Protein AF-X6L8F8-F1 (afdb_monomer)

Mean predicted aligned error: 19.65 Å

Radius of gyration: 42.05 Å; Cα contacts (8 Å, |Δi|>4): 96; chains: 1; bounding box: 86×46×125 Å

InterPro domains:
  IPR001680 WD40 repeat [PF00400] (185-224)
  IPR001680 WD40 repeat [PS50082] (190-224)
  IPR001680 WD40 repeat [SM00320] (183-224)
  IPR015943 WD40/YVTN repeat-like-containing domain superfamily [G3DSA:2.130.10.10] (35-224)
  IPR036322 WD40-repeat-containing domain superfamily [SSF50978] (183-224)

Secondary structure (DSSP, 8-state):
-EEPTTGGGT---EE-GGGHHHHHHHTHHHHHHHHHHHHHHHHHHHHHHHHHHHHHHHHHHHHHHHHHHHHHHHHHHHHHHHHHHHHHHHHHHHHHHHHHHHHHHHHHHHH---TTHHHHHHHHHHHHHHHHHHHHHHHHHHHHHHHHHHHHHHHHHHHHHHHHHHHHHHHHHHHHHHHHHHH----------SS-EEEEEEEEETTEEEEEEEETTS-EEEE-

pLDDT: mean 84.53, std 13.26, range [50.34, 97.62]

Foldseek 3Di:
DDAAPLVVLPRRDDDDPVCNVVVCVVCVVVSVVSVVVVVVVVVVVVVVVVVVVVVVVVVVVVVVVVVVVVVVVVVVVVVVVVVVVVVVVVVVVVVVVVVVVVVVLVVVVVVDPPPPPSVVVVVVVVVVVVVVVVVVVVVVVVVVVVVVVVVVVVVVVVVVVVVVVVVVVVVVVVVVVVVVVVPDDPDDDDDDDPADWPDWDWDADPNDIWIWTDGPSRDIDIDD

Structure (mmCIF, N/CA/C/O backbone):
data_AF-X6L8F8-F1
#
_entry.id   AF-X6L8F8-F1
#
loop_
_atom_site.group_PDB
_atom_site.id
_atom_site.type_symbol
_atom_site.label_atom_id
_atom_site.label_alt_id
_atom_site.label_comp_id
_atom_site.label_asym_id
_atom_site.label_entity_id
_atom_site.label_seq_id
_atom_site.pdbx_PDB_ins_code
_atom_site.Cartn_x
_atom_site.Cartn_y
_atom_site.Cartn_z
_atom_site.occupancy
_atom_site.B_iso_or_equiv
_atom_site.auth_seq_id
_atom_site.auth_comp_id
_atom_site.auth_asym_id
_atom_site.auth_atom_id
_atom_site.pdbx_PDB_model_num
ATOM 1 N N . MET A 1 1 ? 12.739 15.850 -52.300 1.00 81.31 1 MET A N 1
ATOM 2 C CA . MET A 1 1 ? 13.505 14.750 -51.670 1.00 81.31 1 MET A CA 1
ATOM 3 C C . MET A 1 1 ? 12.542 13.843 -50.928 1.00 81.31 1 MET A C 1
ATOM 5 O O . MET A 1 1 ? 11.561 14.341 -50.392 1.00 81.31 1 MET A O 1
ATOM 9 N N . VAL A 1 2 ? 12.805 12.542 -50.928 1.00 91.75 2 VAL A N 1
ATOM 10 C CA . VAL A 1 2 ? 12.058 11.516 -50.193 1.00 91.75 2 VAL A CA 1
ATOM 11 C C . VAL A 1 2 ? 12.794 11.166 -48.899 1.00 91.75 2 VAL A C 1
ATOM 13 O O . VAL A 1 2 ? 14.022 11.243 -48.849 1.00 91.75 2 VAL A O 1
ATOM 16 N N . LYS A 1 3 ? 12.040 10.825 -47.852 1.00 94.94 3 LYS A N 1
ATOM 17 C CA . LYS A 1 3 ? 12.569 10.335 -46.571 1.00 94.94 3 LYS A CA 1
ATOM 18 C C . LYS A 1 3 ? 12.987 8.869 -46.699 1.00 94.94 3 LYS A C 1
ATOM 20 O O . LYS A 1 3 ? 12.416 8.134 -47.508 1.00 94.94 3 LYS A O 1
ATOM 25 N N . CYS A 1 4 ? 13.972 8.457 -45.906 1.00 94.38 4 CYS A N 1
ATOM 26 C CA . CYS A 1 4 ? 14.353 7.054 -45.793 1.00 94.38 4 CYS A CA 1
ATOM 27 C C . CYS A 1 4 ? 13.183 6.208 -45.266 1.00 94.38 4 CYS A C 1
ATOM 29 O O . CYS A 1 4 ? 12.403 6.655 -44.429 1.00 94.38 4 CYS A O 1
ATOM 31 N N . TRP A 1 5 ? 13.078 4.963 -45.733 1.00 93.69 5 TRP A N 1
ATOM 32 C CA . TRP A 1 5 ? 12.036 4.028 -45.295 1.00 93.69 5 TRP A CA 1
ATOM 33 C C . TRP A 1 5 ? 12.139 3.672 -43.806 1.00 93.69 5 TRP A C 1
ATOM 35 O O . TRP A 1 5 ? 11.141 3.312 -43.194 1.00 93.69 5 TRP A O 1
ATOM 45 N N . PHE A 1 6 ? 13.328 3.816 -43.215 1.00 94.81 6 PHE A N 1
ATOM 46 C CA . PHE A 1 6 ? 13.594 3.541 -41.802 1.00 94.81 6 PHE A CA 1
ATOM 47 C C . PHE A 1 6 ? 13.478 4.789 -40.907 1.00 94.81 6 PHE A C 1
ATOM 49 O O . PHE A 1 6 ? 14.024 4.812 -39.804 1.00 94.81 6 PHE A O 1
ATOM 56 N N . GLU A 1 7 ? 12.786 5.841 -41.357 1.00 94.12 7 GLU A N 1
ATOM 57 C CA . GLU A 1 7 ? 12.594 7.071 -40.572 1.00 94.12 7 GLU A CA 1
ATOM 58 C C . GLU A 1 7 ? 11.934 6.803 -39.211 1.00 94.12 7 GLU A C 1
ATOM 60 O O . GLU A 1 7 ? 12.398 7.325 -38.201 1.00 94.12 7 GLU A O 1
ATOM 65 N N . SER A 1 8 ? 10.930 5.921 -39.151 1.00 92.62 8 SER A N 1
ATOM 66 C CA . SER A 1 8 ? 10.259 5.529 -37.899 1.00 92.62 8 SER A CA 1
ATOM 67 C C . SER A 1 8 ? 11.181 4.839 -36.888 1.00 92.62 8 SER A C 1
ATOM 69 O O . SER A 1 8 ? 10.899 4.853 -35.694 1.00 92.62 8 SER A O 1
ATOM 71 N N . PHE A 1 9 ? 12.291 4.262 -37.354 1.00 92.88 9 PHE A N 1
ATOM 72 C CA . PHE 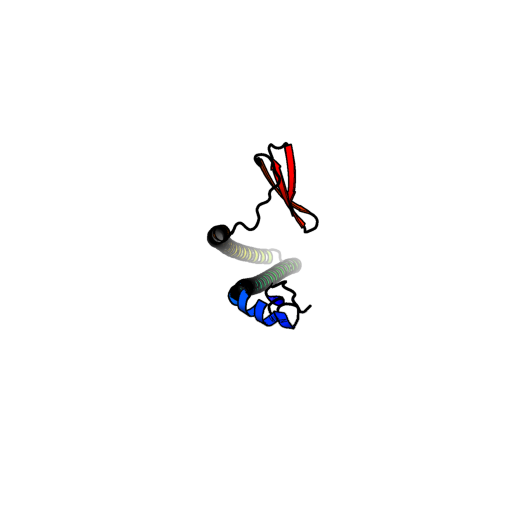A 1 9 ? 13.313 3.629 -36.519 1.00 92.88 9 PHE A CA 1
ATOM 73 C C . PHE A 1 9 ? 14.478 4.580 -36.189 1.00 92.88 9 PHE A C 1
ATOM 75 O O . PHE A 1 9 ? 15.388 4.199 -35.457 1.00 92.88 9 PHE A O 1
ATOM 82 N N . GLY A 1 10 ? 14.458 5.816 -36.707 1.00 91.94 10 GLY A N 1
ATOM 83 C CA . GLY A 1 10 ? 15.438 6.865 -36.410 1.00 91.94 10 GLY A CA 1
ATOM 84 C C . GLY A 1 10 ? 16.378 7.243 -37.560 1.00 91.94 10 GLY A C 1
ATOM 85 O O . GLY A 1 10 ? 17.331 7.991 -37.339 1.00 91.94 10 GLY A O 1
ATOM 86 N N . CYS A 1 11 ? 16.151 6.762 -38.789 1.00 95.00 11 CYS A N 1
ATOM 87 C CA . CYS A 1 11 ? 16.950 7.191 -39.941 1.00 95.00 11 CYS A CA 1
ATOM 88 C C . CYS A 1 11 ? 16.437 8.518 -40.526 1.00 95.00 11 CYS A C 1
ATOM 90 O O . CYS A 1 11 ? 15.474 8.552 -41.289 1.00 95.00 11 CYS A O 1
ATOM 92 N N . ASN A 1 12 ? 17.131 9.619 -40.236 1.00 93.56 12 ASN A N 1
ATOM 93 C CA . ASN A 1 12 ? 16.732 10.965 -40.675 1.00 93.56 12 ASN A CA 1
ATOM 94 C C . ASN A 1 12 ? 17.194 11.334 -42.102 1.00 93.56 12 ASN A C 1
ATOM 96 O O . ASN A 1 12 ? 17.128 12.502 -42.496 1.00 93.56 12 ASN A O 1
ATOM 100 N N . HIS A 1 13 ? 17.697 10.372 -42.884 1.00 92.81 13 HIS A N 1
ATOM 101 C CA . HIS A 1 13 ? 18.241 10.646 -44.213 1.00 92.81 13 HIS A CA 1
ATOM 102 C C . HIS A 1 13 ? 17.143 11.022 -45.221 1.00 92.81 13 HIS A C 1
ATOM 104 O O . HIS A 1 13 ? 16.069 10.415 -45.265 1.00 92.81 13 HIS A O 1
ATOM 110 N N . LYS A 1 14 ? 17.432 12.018 -46.066 1.00 93.50 14 LYS A N 1
ATOM 111 C CA . LYS A 1 14 ? 16.560 12.471 -47.157 1.00 93.50 14 LYS A CA 1
ATOM 112 C C . LYS A 1 14 ? 17.361 12.517 -48.453 1.00 93.50 14 LYS A C 1
ATOM 114 O O . LYS A 1 14 ? 18.404 13.162 -48.499 1.00 93.50 14 LYS A O 1
ATOM 119 N N . CYS A 1 15 ? 16.865 11.888 -49.512 1.00 91.12 15 CYS A N 1
ATOM 120 C CA . CYS A 1 15 ? 17.557 11.839 -50.803 1.00 91.12 15 CYS A CA 1
ATOM 121 C C . CYS A 1 15 ? 16.597 12.022 -51.988 1.00 91.12 15 CYS A C 1
ATOM 123 O O . CYS A 1 15 ? 15.383 12.177 -51.829 1.00 91.12 15 CYS A O 1
ATOM 125 N N . LEU A 1 16 ? 17.131 12.108 -53.208 1.00 92.62 16 LEU A N 1
ATOM 126 C CA . LEU A 1 16 ? 16.314 12.092 -54.425 1.00 92.62 16 LEU A CA 1
ATOM 127 C C . LEU A 1 16 ? 15.685 10.707 -54.609 1.00 92.62 16 LEU A C 1
ATOM 129 O O . LEU A 1 16 ? 16.268 9.701 -54.219 1.00 92.62 16 LEU A O 1
ATOM 133 N N . LYS A 1 17 ? 14.509 10.641 -55.246 1.00 90.75 17 LYS A N 1
ATOM 134 C CA . LYS A 1 17 ? 13.791 9.370 -55.445 1.00 90.75 17 LYS A CA 1
ATOM 135 C C . LYS A 1 17 ? 14.620 8.342 -56.228 1.00 90.75 17 LYS A C 1
ATOM 137 O O . LYS A 1 17 ? 14.487 7.154 -55.978 1.00 90.75 17 LYS A O 1
ATOM 142 N N . SER A 1 18 ? 15.495 8.800 -57.122 1.00 91.88 18 SER A N 1
ATOM 143 C CA . SER A 1 18 ? 16.435 7.957 -57.867 1.00 91.88 18 SER A CA 1
ATOM 144 C C . SER A 1 18 ? 17.567 7.372 -57.012 1.00 91.88 18 SER A C 1
ATOM 146 O O . SER A 1 18 ? 18.073 6.316 -57.355 1.00 91.88 18 SER A O 1
ATOM 148 N N . ALA A 1 19 ? 17.941 8.016 -55.902 1.00 92.44 19 ALA A N 1
ATOM 149 C CA . ALA A 1 19 ? 19.100 7.656 -55.075 1.00 92.44 19 ALA A CA 1
ATOM 150 C C . ALA A 1 19 ? 18.733 6.893 -53.784 1.00 92.44 19 ALA A C 1
ATOM 152 O O . ALA A 1 19 ? 19.598 6.591 -52.962 1.00 92.44 19 ALA A O 1
ATOM 153 N N . ILE A 1 20 ? 17.445 6.598 -53.561 1.00 92.31 20 ILE A N 1
ATOM 154 C CA . ILE A 1 20 ? 16.980 5.900 -52.351 1.00 92.31 20 ILE A CA 1
ATOM 155 C C . ILE A 1 20 ? 17.537 4.473 -52.272 1.00 92.31 20 ILE A C 1
ATOM 157 O O . ILE A 1 20 ? 17.972 4.055 -51.204 1.00 92.31 20 ILE A O 1
ATOM 161 N N . ASN A 1 21 ? 17.587 3.748 -53.392 1.00 92.81 21 ASN A N 1
ATOM 162 C CA . ASN A 1 21 ? 18.050 2.359 -53.413 1.00 92.81 21 ASN A CA 1
ATOM 163 C C . ASN A 1 21 ? 19.540 2.250 -53.064 1.00 92.81 21 ASN A C 1
ATOM 165 O O . ASN A 1 21 ? 19.920 1.369 -52.292 1.00 92.81 21 ASN A O 1
ATOM 169 N N . ASP A 1 22 ? 20.359 3.183 -53.554 1.00 93.88 22 ASP A N 1
ATOM 170 C CA . ASP A 1 22 ? 21.786 3.246 -53.228 1.00 93.88 22 ASP A CA 1
ATOM 171 C C . ASP A 1 22 ? 21.981 3.521 -51.736 1.00 93.88 22 ASP A C 1
ATOM 173 O O . ASP A 1 22 ? 22.704 2.799 -51.052 1.00 93.88 22 ASP A O 1
ATOM 177 N N . HIS A 1 23 ? 21.251 4.501 -51.190 1.00 94.38 23 HIS A N 1
ATOM 178 C CA . HIS A 1 23 ? 21.267 4.788 -49.758 1.00 94.38 23 HIS A CA 1
ATOM 179 C C . HIS A 1 23 ? 20.865 3.567 -48.913 1.00 94.38 23 HIS A C 1
ATOM 181 O O . HIS A 1 23 ? 21.562 3.250 -47.946 1.00 94.38 23 HIS A O 1
ATOM 187 N N . LEU A 1 24 ? 19.776 2.876 -49.269 1.00 93.25 24 LEU A N 1
ATOM 188 C CA . LEU A 1 24 ? 19.293 1.690 -48.553 1.00 93.25 24 LEU A CA 1
ATOM 189 C C . LEU A 1 24 ? 20.316 0.548 -48.588 1.00 93.25 24 LEU A C 1
ATOM 191 O O . LEU A 1 24 ? 20.544 -0.088 -47.561 1.00 93.25 24 LEU A O 1
ATOM 195 N N . THR A 1 25 ? 20.957 0.330 -49.738 1.00 93.81 25 THR A N 1
ATOM 196 C CA . THR A 1 25 ? 21.944 -0.741 -49.930 1.00 93.81 25 THR A CA 1
ATOM 197 C C . THR A 1 25 ? 23.237 -0.440 -49.174 1.00 93.81 25 THR A C 1
ATOM 199 O O . THR A 1 25 ? 23.723 -1.280 -48.418 1.00 93.81 25 THR A O 1
ATOM 202 N N . SER A 1 26 ? 23.770 0.780 -49.295 1.00 94.88 26 SER A N 1
ATOM 203 C CA . SER A 1 26 ? 25.009 1.177 -48.615 1.00 94.88 26 SER A CA 1
ATOM 204 C C . SER A 1 26 ? 24.860 1.291 -47.094 1.00 94.88 26 SER A C 1
ATOM 206 O O . SER A 1 26 ? 25.842 1.115 -46.379 1.00 94.88 26 SER A O 1
ATOM 208 N N . ASN A 1 27 ? 23.650 1.554 -46.582 1.00 94.94 27 ASN A N 1
ATOM 209 C CA . ASN A 1 27 ? 23.379 1.717 -45.145 1.00 94.94 27 ASN A CA 1
ATOM 210 C C . ASN A 1 27 ? 22.575 0.556 -44.540 1.00 94.94 27 ASN A C 1
ATOM 212 O O . ASN A 1 27 ? 22.012 0.692 -43.455 1.00 94.94 27 ASN A O 1
ATOM 216 N N . MET A 1 28 ? 22.528 -0.599 -45.207 1.00 94.69 28 MET A N 1
ATOM 217 C CA . MET A 1 28 ? 21.716 -1.740 -44.777 1.00 94.69 28 MET A CA 1
ATOM 218 C C . MET A 1 28 ? 22.000 -2.155 -43.322 1.00 94.69 28 MET A C 1
ATOM 220 O O . MET A 1 28 ? 21.068 -2.352 -42.546 1.00 94.69 28 MET A O 1
ATOM 224 N N . LYS A 1 29 ? 23.279 -2.218 -42.922 1.00 95.19 29 LYS A N 1
ATOM 225 C CA . LYS A 1 29 ? 23.679 -2.553 -41.544 1.00 95.19 29 LYS A CA 1
ATOM 226 C C . LYS A 1 29 ? 23.132 -1.554 -40.518 1.00 95.19 29 LYS A C 1
ATOM 228 O O . LYS A 1 29 ? 22.558 -1.969 -39.521 1.00 95.19 29 LYS A O 1
ATOM 233 N N . LEU A 1 30 ? 23.246 -0.254 -40.802 1.00 94.69 30 LEU A N 1
ATOM 234 C CA . LEU A 1 30 ? 22.711 0.803 -39.940 1.00 94.69 30 LEU A CA 1
ATOM 235 C C . LEU A 1 30 ? 21.199 0.642 -39.751 1.00 94.69 30 LEU A C 1
ATOM 237 O O . LEU A 1 30 ? 20.701 0.734 -38.634 1.00 94.69 30 LEU A O 1
ATOM 241 N N . HIS A 1 31 ? 20.465 0.385 -40.834 1.00 96.19 31 HIS A N 1
ATOM 242 C CA . HIS A 1 31 ? 19.020 0.189 -40.764 1.00 96.19 31 HIS A CA 1
ATOM 243 C C . HIS A 1 31 ? 18.642 -1.047 -39.937 1.00 96.19 31 HIS A C 1
ATOM 245 O O . HIS A 1 31 ? 17.729 -0.960 -39.117 1.00 96.19 31 HIS A O 1
ATOM 251 N N . PHE A 1 32 ? 19.368 -2.161 -40.081 1.00 96.81 32 PHE A N 1
ATOM 252 C CA . PHE A 1 32 ? 19.181 -3.332 -39.220 1.00 96.81 32 PHE A CA 1
ATOM 253 C C . PHE A 1 32 ? 19.426 -3.007 -37.743 1.00 96.81 32 PHE A C 1
ATOM 255 O O . PHE A 1 32 ? 18.588 -3.341 -36.907 1.00 96.81 32 PHE A O 1
ATOM 262 N N . ASP A 1 33 ? 20.511 -2.304 -37.420 1.00 96.56 33 ASP A N 1
ATOM 263 C CA . ASP A 1 33 ? 20.833 -1.933 -36.038 1.00 96.56 33 ASP A CA 1
ATOM 264 C C . ASP A 1 33 ? 19.740 -1.040 -35.417 1.00 96.56 33 ASP A C 1
ATOM 266 O O . ASP A 1 33 ? 19.350 -1.238 -34.263 1.00 96.56 33 ASP A O 1
ATOM 270 N N . LEU A 1 34 ? 19.188 -0.095 -36.189 1.00 96.19 34 LEU A N 1
ATOM 271 C CA . LEU A 1 34 ? 18.073 0.757 -35.755 1.00 96.19 34 LEU A CA 1
ATOM 272 C C . LEU A 1 34 ? 16.803 -0.053 -35.454 1.00 96.19 34 LEU A C 1
ATOM 274 O O . LEU A 1 34 ? 16.155 0.168 -34.428 1.00 96.19 34 LEU A O 1
ATOM 278 N N . VAL A 1 35 ? 16.466 -1.020 -36.312 1.00 96.31 35 VAL A N 1
ATOM 279 C CA . VAL A 1 35 ? 15.307 -1.901 -36.106 1.00 96.31 35 VAL A CA 1
ATOM 280 C C . VAL A 1 35 ? 15.497 -2.775 -34.868 1.00 96.31 35 VAL A C 1
ATOM 282 O O . VAL A 1 35 ? 14.592 -2.861 -34.039 1.00 96.31 35 VAL A O 1
ATOM 285 N N . ILE A 1 36 ? 16.677 -3.376 -34.690 1.00 95.75 36 ILE A N 1
ATOM 286 C CA . ILE A 1 36 ? 16.983 -4.199 -33.511 1.00 95.75 36 ILE A CA 1
ATOM 287 C C . ILE A 1 36 ? 16.922 -3.366 -32.230 1.00 95.75 36 ILE A C 1
ATOM 289 O O . ILE A 1 36 ? 16.357 -3.813 -31.232 1.00 95.75 36 ILE A O 1
ATOM 293 N N . LYS A 1 37 ? 17.440 -2.133 -32.250 1.00 96.00 37 LYS A N 1
ATOM 294 C CA . LYS A 1 37 ? 17.335 -1.216 -31.111 1.00 96.00 37 LYS A CA 1
ATOM 295 C C . LYS A 1 37 ? 15.875 -0.940 -30.749 1.00 96.00 37 LYS A C 1
ATOM 297 O O . LYS A 1 37 ? 15.517 -1.068 -29.583 1.00 96.00 37 LYS A O 1
ATOM 302 N N . SER A 1 38 ? 15.038 -0.613 -31.735 1.00 96.19 38 SER A N 1
ATOM 303 C CA . SER A 1 38 ? 13.605 -0.375 -31.523 1.00 96.19 38 SER A CA 1
ATOM 304 C C . SER A 1 38 ? 12.891 -1.609 -30.964 1.00 96.19 38 SER A C 1
ATOM 306 O O . SER A 1 38 ? 12.129 -1.491 -30.004 1.00 96.19 38 SER A O 1
ATOM 308 N N . PHE A 1 39 ? 13.193 -2.797 -31.494 1.00 96.75 39 PHE A N 1
ATOM 309 C CA . PHE A 1 39 ? 12.639 -4.055 -30.997 1.00 96.75 39 PHE A CA 1
ATOM 310 C C . PHE A 1 39 ? 13.043 -4.334 -29.544 1.00 96.75 39 PHE A C 1
ATOM 312 O O . PHE A 1 39 ? 12.196 -4.682 -28.725 1.00 96.75 39 PHE A O 1
ATOM 319 N N . ASN A 1 40 ? 14.315 -4.124 -29.195 1.00 94.88 40 ASN A N 1
ATOM 320 C CA . ASN A 1 40 ? 14.802 -4.303 -27.828 1.00 94.88 40 ASN A CA 1
ATOM 321 C C . ASN A 1 40 ? 14.127 -3.333 -26.851 1.00 94.88 40 ASN A C 1
ATOM 323 O O . ASN A 1 40 ? 13.740 -3.744 -25.758 1.00 94.88 40 ASN A O 1
ATOM 327 N N . THR A 1 41 ? 13.951 -2.068 -27.244 1.00 95.38 41 THR A N 1
ATOM 328 C CA . THR A 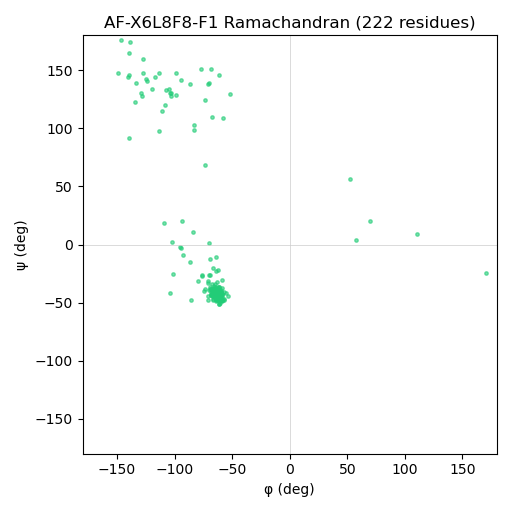1 41 ? 13.209 -1.089 -26.439 1.00 95.38 41 THR A CA 1
ATOM 329 C C . THR A 1 41 ? 11.767 -1.541 -26.229 1.00 95.38 41 THR A C 1
ATOM 331 O O . THR A 1 41 ? 11.307 -1.580 -25.093 1.00 95.38 41 THR A O 1
ATOM 334 N N . LEU A 1 42 ? 11.076 -1.970 -27.289 1.00 96.88 42 LEU A N 1
ATOM 335 C CA . LEU A 1 42 ? 9.709 -2.476 -27.175 1.00 96.88 42 LEU A CA 1
ATOM 336 C C . LEU A 1 42 ? 9.629 -3.702 -26.252 1.00 96.88 42 LEU A C 1
ATOM 338 O O . LEU A 1 42 ? 8.738 -3.789 -25.410 1.00 96.88 42 LEU A O 1
ATOM 342 N N . GLN A 1 43 ? 10.578 -4.633 -26.367 1.00 96.62 43 GLN A N 1
ATOM 343 C CA . GLN A 1 43 ? 10.642 -5.811 -25.506 1.00 96.62 43 GLN A CA 1
ATOM 344 C C . GLN A 1 43 ? 10.848 -5.434 -24.032 1.00 96.62 43 GLN A C 1
ATOM 346 O O . GLN A 1 43 ? 10.244 -6.056 -23.159 1.00 96.62 43 GLN A O 1
ATOM 351 N N . GLN A 1 44 ? 11.675 -4.425 -23.744 1.00 95.06 44 GLN A N 1
ATOM 352 C CA . GLN A 1 44 ? 11.859 -3.905 -22.386 1.00 95.06 44 GLN A CA 1
ATOM 353 C C . GLN A 1 44 ? 10.563 -3.298 -21.847 1.00 95.06 44 GLN A C 1
ATOM 355 O O . GLN A 1 44 ? 10.152 -3.649 -20.745 1.00 95.06 44 GLN A O 1
ATOM 360 N N . THR A 1 45 ? 9.880 -2.474 -22.641 1.00 96.50 45 THR A N 1
ATOM 361 C CA . THR A 1 45 ? 8.595 -1.876 -22.257 1.00 96.50 45 THR A CA 1
ATOM 362 C C . THR A 1 45 ? 7.529 -2.939 -21.978 1.00 96.50 45 THR A C 1
ATOM 364 O O . THR A 1 45 ? 6.824 -2.858 -20.977 1.00 96.50 45 THR A O 1
ATOM 367 N N . ILE A 1 46 ? 7.440 -3.990 -22.802 1.00 97.00 46 ILE A N 1
ATOM 368 C CA . ILE A 1 46 ? 6.508 -5.106 -22.566 1.00 97.00 46 ILE A CA 1
ATOM 369 C C . ILE A 1 46 ? 6.819 -5.815 -21.242 1.00 97.00 46 ILE A C 1
ATOM 371 O O . ILE A 1 46 ? 5.896 -6.119 -20.489 1.00 97.00 46 ILE A O 1
ATOM 375 N N . ARG A 1 47 ? 8.099 -6.062 -20.932 1.00 96.94 47 ARG A N 1
ATOM 376 C CA . ARG A 1 47 ? 8.493 -6.689 -19.658 1.00 96.94 47 ARG A CA 1
ATOM 377 C C . ARG A 1 47 ? 8.128 -5.820 -18.457 1.00 96.94 47 ARG A C 1
ATOM 379 O O . ARG A 1 47 ? 7.591 -6.343 -17.489 1.00 96.94 47 ARG A O 1
ATOM 386 N N . GLN A 1 48 ? 8.356 -4.510 -18.547 1.00 96.56 48 GLN A N 1
ATOM 387 C CA . GLN A 1 48 ? 7.977 -3.564 -17.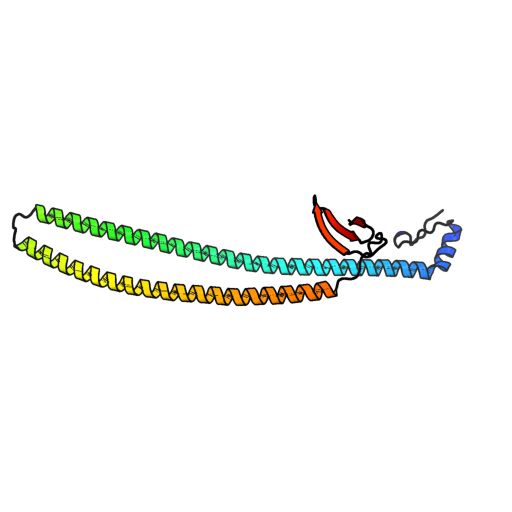494 1.00 96.56 48 GLN A CA 1
ATOM 388 C C . GLN A 1 48 ? 6.468 -3.603 -17.225 1.00 96.56 48 GLN A C 1
ATOM 390 O O . GLN A 1 48 ? 6.055 -3.767 -16.080 1.00 96.56 48 GLN A O 1
ATOM 395 N N . TYR A 1 49 ? 5.639 -3.564 -18.273 1.00 96.81 49 TYR A N 1
ATOM 396 C CA . TYR A 1 49 ? 4.188 -3.687 -18.104 1.00 96.81 49 TYR A CA 1
ATOM 397 C C . TYR A 1 49 ? 3.766 -5.038 -17.511 1.00 96.81 49 TYR A C 1
ATOM 399 O O . TYR A 1 49 ? 2.841 -5.097 -16.703 1.00 96.81 49 TYR A O 1
ATOM 407 N N . GLN A 1 50 ? 4.437 -6.135 -17.873 1.00 95.44 50 GLN A N 1
ATOM 408 C CA . GLN A 1 50 ? 4.164 -7.451 -17.283 1.00 95.44 50 GLN A CA 1
ATOM 409 C C . GLN A 1 50 ? 4.469 -7.489 -15.777 1.00 95.44 50 GLN A C 1
ATOM 411 O O . GLN A 1 50 ? 3.706 -8.086 -15.014 1.00 95.44 50 GLN A O 1
ATOM 416 N N . GLU A 1 51 ? 5.555 -6.849 -15.340 1.00 96.44 51 GLU A N 1
ATOM 417 C CA . GLU A 1 51 ? 5.913 -6.735 -13.921 1.00 96.44 51 GLU A CA 1
ATOM 418 C C . GLU A 1 51 ? 4.909 -5.874 -13.145 1.00 96.44 51 GLU A C 1
ATOM 420 O O . GLU A 1 51 ? 4.490 -6.257 -12.051 1.00 96.44 51 GLU A O 1
ATOM 425 N N . GLU A 1 52 ? 4.461 -4.761 -13.725 1.00 97.62 52 GLU A N 1
ATOM 426 C CA . GLU A 1 52 ? 3.464 -3.879 -13.115 1.00 97.62 52 GLU A CA 1
ATOM 427 C C . GLU A 1 52 ? 2.109 -4.581 -12.937 1.00 97.62 52 GLU A C 1
ATOM 429 O O . GLU A 1 52 ? 1.537 -4.564 -11.846 1.00 97.62 52 GLU A O 1
ATOM 434 N N . ILE A 1 53 ? 1.641 -5.305 -13.962 1.00 95.69 53 ILE A N 1
ATOM 435 C CA . ILE A 1 53 ? 0.421 -6.124 -13.878 1.00 95.69 53 ILE A CA 1
ATOM 436 C C . ILE A 1 53 ? 0.551 -7.180 -12.775 1.00 95.69 53 ILE A C 1
ATOM 438 O O . ILE A 1 53 ? -0.385 -7.392 -12.001 1.00 95.69 53 ILE A O 1
ATOM 442 N N . ARG A 1 54 ? 1.713 -7.838 -12.668 1.00 96.25 54 ARG A N 1
ATOM 443 C CA . ARG A 1 54 ? 1.966 -8.829 -11.614 1.00 96.25 54 ARG A CA 1
ATOM 444 C C . ARG A 1 54 ? 1.921 -8.190 -10.224 1.00 96.25 54 ARG A C 1
ATOM 446 O O . ARG A 1 54 ? 1.336 -8.783 -9.318 1.00 96.25 54 ARG A O 1
ATOM 453 N N . LYS A 1 55 ? 2.519 -7.008 -10.052 1.00 97.19 55 LYS A N 1
ATOM 454 C CA . LYS A 1 55 ? 2.507 -6.269 -8.782 1.00 97.19 55 LYS A CA 1
ATOM 455 C C . LYS A 1 55 ? 1.079 -5.905 -8.373 1.00 97.19 55 LYS A C 1
ATOM 457 O O . LYS A 1 55 ? 0.667 -6.259 -7.273 1.00 97.19 55 LYS A O 1
ATOM 462 N N . LEU A 1 56 ? 0.316 -5.293 -9.279 1.00 96.81 56 LEU A N 1
ATOM 463 C CA . LEU A 1 56 ? -1.083 -4.924 -9.039 1.00 96.81 56 LEU A CA 1
ATOM 464 C C . LEU A 1 56 ? -1.954 -6.146 -8.725 1.00 96.81 56 LEU A C 1
ATOM 466 O O . LEU A 1 56 ? -2.814 -6.097 -7.849 1.00 96.81 56 LEU A O 1
ATOM 470 N N . SER A 1 57 ? -1.721 -7.271 -9.406 1.00 95.12 57 SER A N 1
ATOM 471 C CA . SER A 1 57 ? -2.434 -8.517 -9.116 1.00 95.12 57 SER A CA 1
ATOM 472 C C . SER A 1 57 ? -2.158 -9.032 -7.703 1.00 95.12 57 SER A C 1
ATOM 474 O O . SER A 1 57 ? -3.081 -9.523 -7.060 1.00 95.12 57 SER A O 1
ATOM 476 N N . LEU A 1 58 ? -0.915 -8.942 -7.223 1.00 95.38 58 LEU A N 1
ATOM 477 C CA . LEU A 1 58 ? -0.562 -9.370 -5.869 1.00 95.38 58 LEU A CA 1
ATOM 478 C C . LEU A 1 58 ? -1.186 -8.446 -4.816 1.00 95.38 58 LEU A C 1
ATOM 480 O O . LEU A 1 58 ? -1.736 -8.922 -3.828 1.00 95.38 58 LEU A O 1
ATOM 484 N N . GLU A 1 59 ? -1.136 -7.137 -5.053 1.00 96.06 59 GLU A N 1
ATOM 485 C CA . GLU A 1 59 ? -1.719 -6.126 -4.172 1.00 96.06 59 GLU A CA 1
ATOM 486 C C . GLU A 1 59 ? -3.241 -6.300 -4.031 1.00 96.06 59 GLU A C 1
ATOM 488 O O . GLU A 1 59 ? -3.770 -6.276 -2.920 1.00 96.06 59 GLU A O 1
ATOM 493 N N . ASN A 1 60 ? -3.938 -6.603 -5.131 1.00 92.31 60 ASN A N 1
ATOM 494 C CA . ASN A 1 60 ? -5.369 -6.914 -5.108 1.00 92.31 60 ASN A CA 1
ATOM 495 C C . ASN A 1 60 ? -5.704 -8.158 -4.270 1.00 92.31 60 ASN A C 1
ATOM 497 O O . ASN A 1 60 ? -6.702 -8.155 -3.545 1.00 92.31 60 ASN A O 1
ATOM 501 N N . GLU A 1 61 ? -4.894 -9.219 -4.337 1.00 94.56 61 GLU A N 1
ATOM 502 C CA . GLU A 1 61 ? -5.115 -10.406 -3.501 1.00 94.56 61 GLU A CA 1
ATOM 503 C C . GLU A 1 61 ? -4.862 -10.107 -2.015 1.00 94.56 61 GLU A C 1
ATOM 505 O O . GLU A 1 61 ? -5.640 -10.546 -1.165 1.00 94.56 61 GLU A O 1
ATOM 510 N N . THR A 1 62 ? -3.852 -9.294 -1.689 1.00 94.06 62 THR A N 1
ATOM 511 C CA . THR A 1 62 ? -3.613 -8.835 -0.310 1.00 94.06 62 THR A CA 1
ATOM 512 C C . THR A 1 62 ? -4.803 -8.038 0.223 1.00 94.06 62 THR A C 1
ATOM 514 O O . THR A 1 62 ? -5.348 -8.378 1.276 1.00 94.06 62 THR A O 1
ATOM 517 N N . PHE A 1 63 ? -5.283 -7.044 -0.532 1.00 95.25 63 PHE A N 1
ATOM 518 C CA . PHE A 1 63 ? -6.448 -6.248 -0.138 1.00 95.25 63 PHE A CA 1
ATOM 519 C C . PHE A 1 63 ? -7.703 -7.100 0.065 1.00 95.25 63 PHE A C 1
ATOM 521 O O . PHE A 1 63 ? -8.485 -6.863 0.987 1.00 95.25 63 PHE A O 1
ATOM 528 N N . LYS A 1 64 ? -7.897 -8.130 -0.761 1.00 95.38 64 LYS A N 1
ATOM 529 C CA . LYS A 1 64 ? -9.018 -9.064 -0.622 1.00 95.38 64 LYS A CA 1
ATOM 530 C C . LYS A 1 64 ? -8.966 -9.836 0.699 1.00 95.38 64 LYS A C 1
ATOM 532 O O . LYS A 1 64 ? -10.003 -9.987 1.346 1.00 95.38 64 LYS A O 1
ATOM 537 N N . VAL A 1 65 ? -7.785 -10.298 1.118 1.00 94.88 65 VAL A N 1
ATOM 538 C CA . VAL A 1 65 ? -7.596 -10.979 2.412 1.00 94.88 65 VAL A CA 1
ATOM 539 C C . VAL A 1 65 ? -7.846 -10.020 3.578 1.00 94.88 65 VAL A C 1
ATOM 541 O O . VAL A 1 65 ? -8.565 -10.370 4.517 1.00 94.88 65 VAL A O 1
ATOM 544 N N . GLU A 1 66 ? -7.320 -8.796 3.510 1.00 93.12 66 GLU A N 1
ATOM 545 C CA . GLU A 1 66 ? -7.554 -7.770 4.534 1.00 93.12 66 GLU A CA 1
ATOM 546 C C . GLU A 1 66 ? -9.041 -7.439 4.691 1.00 93.12 66 GLU A C 1
ATOM 548 O O . GLU A 1 66 ? -9.548 -7.345 5.813 1.00 93.12 66 GLU A O 1
ATOM 553 N N . LEU A 1 67 ? -9.766 -7.324 3.575 1.00 94.62 67 LEU A N 1
ATOM 554 C CA . LEU A 1 67 ? -11.199 -7.057 3.584 1.00 94.62 67 LEU A CA 1
ATOM 555 C C . LEU A 1 67 ? -11.977 -8.196 4.257 1.00 94.62 67 LEU A C 1
ATOM 557 O O . LEU A 1 67 ? -12.843 -7.935 5.090 1.00 94.62 67 LEU A O 1
ATOM 561 N N . GLN A 1 68 ? -11.640 -9.455 3.960 1.00 92.25 68 GLN A N 1
ATOM 562 C CA . GLN A 1 68 ? -12.260 -10.616 4.609 1.00 92.25 68 GLN A CA 1
ATOM 563 C C . GLN A 1 68 ? -12.010 -10.640 6.120 1.00 92.25 68 GLN A C 1
ATOM 565 O O . GLN A 1 68 ? -12.918 -10.943 6.894 1.00 92.25 68 GLN A O 1
ATOM 570 N N . LEU A 1 69 ? -10.794 -10.302 6.557 1.00 94.25 69 LEU A N 1
ATOM 571 C CA . LEU A 1 69 ? -10.470 -10.199 7.980 1.00 94.25 69 LEU A CA 1
ATOM 572 C C . LEU A 1 69 ? -11.257 -9.080 8.663 1.00 94.25 69 LEU A C 1
ATOM 574 O O . LEU A 1 69 ? -11.704 -9.252 9.796 1.00 94.25 69 LEU A O 1
ATOM 578 N N . LYS A 1 70 ? -11.441 -7.945 7.985 1.00 94.00 70 LYS A N 1
ATOM 579 C CA . LYS A 1 70 ? -12.215 -6.822 8.518 1.00 94.00 70 LYS A CA 1
ATOM 580 C C . LYS A 1 70 ? -13.688 -7.187 8.700 1.00 94.00 70 LYS A C 1
ATOM 582 O O . LYS A 1 70 ? -14.221 -6.961 9.779 1.00 94.00 70 LYS A O 1
ATOM 587 N N . VAL A 1 71 ? -14.290 -7.847 7.708 1.00 95.06 71 VAL A N 1
ATOM 588 C CA . VAL A 1 71 ? -15.674 -8.345 7.793 1.00 95.06 71 VAL A CA 1
ATOM 589 C C . VAL A 1 71 ? -15.853 -9.280 8.992 1.00 95.06 71 VAL A C 1
ATOM 591 O O . VAL A 1 71 ? -16.762 -9.071 9.789 1.00 95.06 71 VAL A O 1
ATOM 594 N N . LYS A 1 72 ? -14.947 -10.248 9.191 1.00 93.88 72 LYS A N 1
ATOM 595 C CA . LYS A 1 72 ? -15.011 -11.156 10.353 1.00 93.88 72 LYS A CA 1
ATOM 596 C C . LYS A 1 72 ? -14.941 -10.418 11.692 1.00 93.88 72 LYS A C 1
ATOM 598 O O . LYS A 1 72 ? -15.678 -10.745 12.615 1.00 93.88 72 LYS A O 1
ATOM 603 N N . LYS A 1 73 ? -14.081 -9.401 11.803 1.00 93.88 73 LYS A N 1
ATOM 604 C CA . LYS A 1 73 ? -13.994 -8.575 13.019 1.00 93.88 73 LYS A CA 1
ATOM 605 C C . LYS A 1 73 ? -15.287 -7.798 13.270 1.00 93.88 73 LYS A C 1
ATOM 607 O O . LYS A 1 73 ? -15.723 -7.710 14.414 1.00 93.88 73 LYS A O 1
ATOM 612 N N . ASP A 1 74 ? -15.907 -7.258 12.224 1.00 92.25 74 ASP A N 1
ATOM 613 C CA . ASP A 1 74 ? -17.174 -6.530 12.341 1.00 92.25 74 ASP A CA 1
ATOM 614 C C . ASP A 1 74 ? -18.325 -7.460 12.779 1.00 92.25 74 ASP A C 1
ATOM 616 O O . ASP A 1 74 ? -19.155 -7.075 13.611 1.00 92.25 74 ASP A O 1
ATOM 620 N N . GLU A 1 75 ? -18.342 -8.706 12.297 1.00 95.06 75 GLU A N 1
ATOM 621 C CA . GLU A 1 75 ? -19.268 -9.753 12.755 1.00 95.06 75 GLU A CA 1
ATOM 622 C C . GLU A 1 75 ? -19.065 -10.079 14.245 1.00 95.06 75 GLU A C 1
ATOM 624 O O . GLU A 1 75 ? -20.028 -10.068 15.017 1.00 95.06 75 GLU A O 1
ATOM 629 N N . GLU A 1 76 ? -17.818 -10.290 14.683 1.00 94.88 76 GLU A N 1
ATOM 630 C CA . GLU A 1 76 ? -17.488 -10.546 16.093 1.00 94.88 76 GLU A CA 1
ATOM 631 C C . GLU A 1 76 ? -17.890 -9.378 17.005 1.00 94.88 76 GLU A C 1
ATOM 633 O O . GLU A 1 76 ? -18.498 -9.587 18.058 1.00 94.88 76 GLU A O 1
ATOM 638 N N . ILE A 1 77 ? -17.609 -8.138 16.591 1.00 93.06 77 ILE A N 1
ATOM 639 C CA . ILE A 1 77 ? -18.009 -6.928 17.325 1.00 93.06 77 ILE A CA 1
ATOM 640 C C . ILE A 1 77 ? -19.532 -6.859 17.453 1.00 93.06 77 ILE A C 1
ATOM 642 O O . ILE A 1 77 ? -20.047 -6.501 18.514 1.00 93.06 77 ILE A O 1
ATOM 646 N N . THR A 1 78 ? -20.259 -7.198 16.390 1.00 93.88 78 THR A N 1
ATOM 647 C CA . THR A 1 78 ? -21.727 -7.189 16.394 1.00 93.88 78 THR A CA 1
ATOM 648 C C . THR A 1 78 ? -22.278 -8.226 17.369 1.00 93.88 78 THR A C 1
ATOM 650 O O . THR A 1 78 ? -23.148 -7.906 18.182 1.00 93.88 78 THR A O 1
ATOM 653 N N . HIS A 1 79 ? -21.719 -9.437 17.360 1.00 94.06 79 HIS A N 1
ATOM 654 C CA . HIS A 1 79 ? -22.097 -10.493 18.293 1.00 94.06 79 HIS A CA 1
ATOM 655 C C . HIS A 1 79 ? -21.823 -10.101 19.755 1.00 94.06 79 HIS A C 1
ATOM 657 O O . HIS A 1 79 ? -22.691 -10.259 20.614 1.00 94.06 79 HIS A O 1
ATOM 663 N N . LEU A 1 80 ? -20.653 -9.525 20.047 1.00 93.38 80 LEU A N 1
ATOM 664 C CA . LEU A 1 80 ? -20.310 -9.066 21.397 1.00 93.38 80 LEU A CA 1
ATOM 665 C C . LEU A 1 80 ? -21.239 -7.949 21.891 1.00 93.38 80 LEU A C 1
ATOM 667 O O . LEU A 1 80 ? -21.650 -7.965 23.051 1.00 93.38 80 LEU A O 1
ATOM 671 N N . LYS A 1 81 ? -21.613 -7.002 21.022 1.00 94.00 81 LYS A N 1
ATOM 672 C CA . LYS A 1 81 ? -22.599 -5.961 21.361 1.00 94.00 81 LYS A CA 1
ATOM 673 C C . LYS A 1 81 ? -23.952 -6.567 21.718 1.00 94.00 81 LYS A C 1
ATOM 675 O O . LYS A 1 81 ? -24.524 -6.206 22.740 1.00 94.00 81 LYS A O 1
ATOM 680 N N . GLN A 1 82 ? -24.419 -7.538 20.936 1.00 92.88 82 GLN A N 1
ATOM 681 C CA . GLN A 1 82 ? -25.685 -8.215 21.205 1.00 92.88 82 GLN A CA 1
ATOM 682 C C . GLN A 1 82 ? -25.670 -8.959 22.550 1.00 92.88 82 GLN A C 1
ATOM 684 O O . GLN A 1 82 ? -26.648 -8.910 23.296 1.00 92.88 82 GLN A O 1
ATOM 689 N N . GLN A 1 83 ? -24.558 -9.620 22.890 1.00 93.38 83 GLN A N 1
ATOM 690 C CA . GLN A 1 83 ? -24.396 -10.254 24.201 1.00 93.38 83 GLN A CA 1
ATOM 691 C C . GLN A 1 83 ? -24.429 -9.234 25.345 1.00 93.38 83 GLN A C 1
ATOM 693 O O . GLN A 1 83 ? -25.051 -9.489 26.376 1.00 93.38 83 GLN A O 1
ATOM 698 N N . LEU A 1 84 ? -23.787 -8.077 25.164 1.00 87.19 84 LEU A N 1
ATOM 699 C CA . LEU A 1 84 ? -23.785 -7.010 26.160 1.00 87.19 84 LEU A CA 1
ATOM 700 C C . LEU A 1 84 ? -25.196 -6.456 26.396 1.00 87.19 84 LEU A C 1
ATOM 702 O O . LEU A 1 84 ? -25.607 -6.316 27.547 1.00 87.19 84 LEU A O 1
ATOM 706 N N . ASP A 1 85 ? -25.944 -6.195 25.324 1.00 90.00 85 ASP A N 1
ATOM 707 C CA . ASP A 1 85 ? -27.323 -5.704 25.401 1.00 90.00 85 ASP A CA 1
ATOM 708 C C . ASP A 1 85 ? -28.233 -6.708 26.122 1.00 90.00 85 ASP A C 1
ATOM 710 O O . ASP A 1 85 ? -29.055 -6.330 26.962 1.00 90.00 85 ASP A O 1
ATOM 714 N N . GLN A 1 86 ? -28.053 -8.003 25.846 1.00 88.94 86 GLN A N 1
ATOM 715 C CA . GLN A 1 86 ? -28.791 -9.059 26.533 1.00 88.94 86 GLN A CA 1
ATOM 716 C C . GLN A 1 86 ? -28.466 -9.084 28.032 1.00 88.94 86 GLN A C 1
ATOM 718 O O . GLN A 1 86 ? -29.379 -9.070 28.856 1.00 88.94 86 GLN A O 1
ATOM 723 N N . TYR A 1 87 ? -27.182 -9.033 28.394 1.00 85.88 87 TYR A N 1
ATOM 724 C CA . TYR A 1 87 ? -26.758 -9.009 29.794 1.00 85.88 87 TYR A CA 1
ATOM 725 C C . TYR A 1 87 ? -27.316 -7.792 30.549 1.00 85.88 87 TYR A C 1
ATOM 727 O O . TYR A 1 87 ? -27.767 -7.905 31.690 1.00 85.88 87 TYR A O 1
ATOM 735 N N . GLN A 1 88 ? -27.335 -6.618 29.910 1.00 87.88 88 GLN A N 1
ATOM 736 C CA . GLN A 1 88 ? -27.938 -5.414 30.486 1.00 87.88 88 GLN A CA 1
ATOM 737 C C . GLN A 1 88 ? -29.441 -5.585 30.725 1.00 87.88 88 GLN A C 1
ATOM 739 O O . GLN A 1 88 ? -29.943 -5.195 31.781 1.00 87.88 88 GLN A O 1
ATOM 744 N N . LYS A 1 89 ? -30.157 -6.193 29.773 1.00 87.69 89 LYS A N 1
ATOM 745 C CA . LYS A 1 89 ? -31.594 -6.456 29.886 1.00 87.69 89 LYS A CA 1
ATOM 746 C C . LYS A 1 89 ? -31.910 -7.421 31.028 1.00 87.69 89 LYS A C 1
ATOM 748 O O . LYS A 1 89 ? -32.822 -7.147 31.809 1.00 87.69 89 LYS A O 1
ATOM 753 N N . ASP A 1 90 ? -31.139 -8.497 31.152 1.00 86.25 90 ASP A N 1
ATOM 754 C CA . ASP A 1 90 ? -31.308 -9.497 32.211 1.00 86.25 90 ASP A CA 1
ATOM 755 C C . ASP A 1 90 ? -31.056 -8.883 33.595 1.00 86.25 90 ASP A C 1
ATOM 757 O O . ASP A 1 90 ? -31.830 -9.095 34.531 1.00 86.25 90 ASP A O 1
ATOM 761 N N . ASN A 1 91 ? -30.031 -8.035 33.716 1.00 78.88 91 ASN A N 1
ATOM 762 C CA . ASN A 1 91 ? -29.744 -7.317 34.955 1.00 78.88 91 ASN A CA 1
ATOM 763 C C . ASN A 1 91 ? -30.876 -6.337 35.328 1.00 78.88 91 ASN A C 1
ATOM 765 O O . ASN A 1 91 ? -31.295 -6.268 36.484 1.00 78.88 91 ASN A O 1
ATOM 769 N N . LEU A 1 92 ? -31.443 -5.628 34.345 1.00 87.75 92 LEU A N 1
ATOM 770 C CA . LEU A 1 92 ? -32.585 -4.735 34.569 1.00 87.75 92 LEU A CA 1
ATOM 771 C C . LEU A 1 92 ? -33.823 -5.504 35.063 1.00 87.75 92 LEU A C 1
ATOM 773 O O . LEU A 1 92 ? -34.512 -5.053 35.982 1.00 87.75 92 LEU A O 1
ATOM 777 N N . GLN A 1 93 ? -34.092 -6.678 34.479 1.00 86.31 93 GLN A N 1
ATOM 778 C CA . GLN A 1 93 ? -35.176 -7.555 34.924 1.00 86.31 93 GLN A CA 1
ATOM 779 C C . GLN A 1 93 ? -34.958 -8.026 36.361 1.00 86.31 93 GLN A C 1
ATOM 781 O O . GLN A 1 93 ? -35.889 -7.957 37.166 1.00 86.31 93 GLN A O 1
ATOM 786 N N . LEU A 1 94 ? -33.735 -8.429 36.711 1.00 87.31 94 LEU A N 1
ATOM 787 C CA . LEU A 1 94 ? -33.396 -8.853 38.067 1.00 87.31 94 LEU A CA 1
ATOM 788 C C . LEU A 1 94 ? -33.631 -7.731 39.091 1.00 87.31 94 LEU A C 1
ATOM 790 O O . LEU A 1 94 ? -34.285 -7.962 40.109 1.00 87.31 94 LEU A O 1
ATOM 794 N N . ILE A 1 95 ? -33.176 -6.509 38.793 1.00 87.44 95 ILE A N 1
ATOM 795 C CA . ILE A 1 95 ? -33.403 -5.330 39.645 1.00 87.44 95 ILE A CA 1
ATOM 796 C C . ILE A 1 95 ? -34.906 -5.071 39.813 1.00 87.44 95 ILE A C 1
ATOM 798 O O . ILE A 1 95 ? -35.376 -4.825 40.925 1.00 87.44 95 ILE A O 1
ATOM 802 N N . SER A 1 96 ? -35.685 -5.170 38.730 1.00 85.12 96 SER A N 1
ATOM 803 C CA . SER A 1 96 ? -37.138 -4.973 38.794 1.00 85.12 96 SER A CA 1
ATOM 804 C C . SER A 1 96 ? -37.840 -6.028 39.663 1.00 85.12 96 SER A C 1
ATOM 806 O O . SER A 1 96 ? -38.721 -5.688 40.456 1.00 85.12 96 SER A O 1
ATOM 808 N N . ALA A 1 97 ? -37.407 -7.291 39.586 1.00 86.25 97 ALA A N 1
ATOM 809 C CA . ALA A 1 97 ? -37.940 -8.380 40.396 1.00 86.25 97 ALA A CA 1
ATOM 810 C C . ALA A 1 97 ? -37.617 -8.181 41.885 1.00 86.25 97 ALA A C 1
ATOM 812 O O . ALA A 1 97 ? -38.497 -8.334 42.735 1.00 86.25 97 ALA A O 1
ATOM 813 N N . GLN A 1 98 ? -36.387 -7.763 42.201 1.00 87.25 98 GLN A N 1
ATOM 814 C CA . GLN A 1 98 ? -35.973 -7.430 43.567 1.00 87.25 98 GLN A CA 1
ATOM 815 C C . GLN A 1 98 ? -36.781 -6.257 44.136 1.00 87.25 98 GLN A C 1
ATOM 817 O O . GLN A 1 98 ? -37.265 -6.335 45.265 1.00 87.25 98 GLN A O 1
ATOM 822 N N . ALA A 1 99 ? -36.993 -5.196 43.353 1.00 84.25 99 ALA A N 1
ATOM 823 C CA . ALA A 1 99 ? -37.808 -4.058 43.770 1.00 84.25 99 ALA A CA 1
ATOM 824 C C . ALA A 1 99 ? -39.266 -4.463 44.048 1.00 84.25 99 ALA A C 1
ATOM 826 O O . ALA A 1 99 ? -39.845 -4.043 45.052 1.00 84.25 99 ALA A O 1
ATOM 827 N N . CYS A 1 100 ? -39.847 -5.320 43.201 1.00 82.69 100 CYS A N 1
ATOM 828 C CA . CYS A 1 100 ? -41.199 -5.843 43.389 1.00 82.69 100 CYS A CA 1
ATOM 829 C C . CYS A 1 100 ? -41.307 -6.682 44.673 1.00 82.69 100 CYS A C 1
ATOM 831 O O . CYS A 1 100 ? -42.226 -6.478 45.466 1.00 82.69 100 CYS A O 1
ATOM 833 N N . TYR A 1 101 ? -40.326 -7.555 44.928 1.00 82.12 101 TYR A N 1
ATOM 834 C CA . TYR A 1 101 ? -40.258 -8.348 46.156 1.00 82.12 101 TYR A CA 1
ATOM 835 C C . TYR A 1 101 ? -40.206 -7.464 47.408 1.00 82.12 101 TYR A C 1
ATOM 837 O O . TYR A 1 101 ? -40.987 -7.654 48.343 1.00 82.12 101 TYR A O 1
ATOM 845 N N . ILE A 1 102 ? -39.335 -6.448 47.407 1.00 82.56 102 ILE A N 1
ATOM 846 C CA . ILE A 1 102 ? -39.224 -5.489 48.512 1.00 82.56 102 ILE A CA 1
ATOM 847 C C . ILE A 1 102 ? -40.564 -4.776 48.726 1.00 82.56 102 ILE A C 1
ATOM 849 O O . ILE A 1 102 ? -41.054 -4.733 49.856 1.00 82.56 102 ILE A O 1
ATOM 853 N N . PHE A 1 103 ? -41.197 -4.283 47.659 1.00 81.81 103 PHE A N 1
ATOM 854 C CA . PHE A 1 103 ? -42.479 -3.583 47.743 1.00 81.81 103 PHE A CA 1
ATOM 855 C C . PHE A 1 103 ? -43.585 -4.462 48.346 1.00 81.81 103 PHE A C 1
ATOM 857 O O . PHE A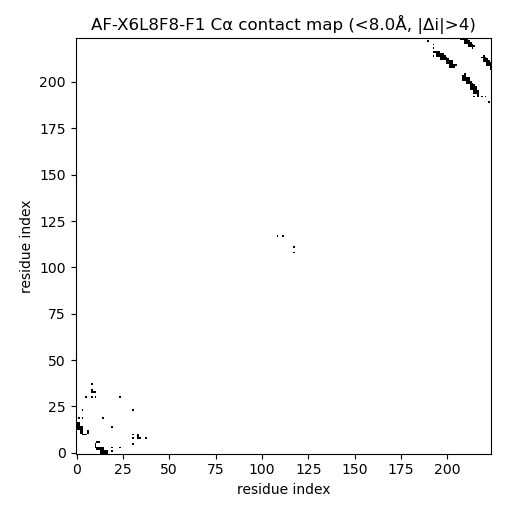 1 103 ? -44.278 -4.037 49.274 1.00 81.81 103 PHE A O 1
ATOM 864 N N . ILE A 1 104 ? -43.708 -5.708 47.876 1.00 79.88 104 ILE A N 1
ATOM 865 C CA . ILE A 1 104 ? -44.672 -6.684 48.400 1.00 79.88 104 ILE A CA 1
ATOM 866 C C . ILE A 1 104 ? -44.392 -6.965 49.880 1.00 79.88 104 ILE A C 1
ATOM 868 O O . ILE A 1 104 ? -45.319 -6.922 50.690 1.00 79.88 104 ILE A O 1
ATOM 872 N N . SER A 1 105 ? -43.132 -7.188 50.270 1.00 76.31 105 SER A N 1
ATOM 873 C CA . SER A 1 105 ? -42.784 -7.472 51.669 1.00 76.31 105 SER A CA 1
ATOM 874 C C . SER A 1 105 ? -43.172 -6.324 52.618 1.00 76.31 105 SER A C 1
ATOM 876 O O . SER A 1 105 ? -43.747 -6.571 53.680 1.00 76.31 105 SER A O 1
ATOM 878 N N . ILE A 1 106 ? -42.956 -5.065 52.211 1.00 73.38 106 ILE A N 1
ATOM 879 C CA . ILE A 1 106 ? -43.332 -3.869 52.982 1.00 73.38 106 ILE A CA 1
ATOM 880 C C . ILE A 1 106 ? -44.857 -3.755 53.095 1.00 73.38 106 ILE A C 1
ATOM 882 O O . ILE A 1 106 ? -45.383 -3.566 54.194 1.00 73.38 106 ILE A O 1
ATOM 886 N N . PHE A 1 107 ? -45.577 -3.908 51.980 1.00 71.94 107 PHE A N 1
ATOM 887 C CA . PHE A 1 107 ? -47.040 -3.831 51.952 1.00 71.94 107 PHE A CA 1
ATOM 888 C C . PHE A 1 107 ? -47.691 -4.902 52.841 1.00 71.94 107 PHE A C 1
ATOM 890 O O . PHE A 1 107 ? -48.602 -4.613 53.617 1.00 71.94 107 PHE A O 1
ATOM 897 N N . THR A 1 108 ? -47.173 -6.130 52.795 1.00 65.31 108 THR A N 1
ATOM 898 C CA . THR A 1 108 ? -47.680 -7.252 53.602 1.00 65.31 108 THR A CA 1
ATOM 899 C C . THR A 1 108 ? -47.421 -7.041 55.100 1.00 65.31 108 THR A C 1
ATOM 901 O O . THR A 1 108 ? -48.250 -7.414 55.929 1.00 65.31 108 THR A O 1
ATOM 904 N N . LYS A 1 109 ? -46.298 -6.401 55.464 1.00 61.97 109 LYS A N 1
ATOM 905 C CA . LYS A 1 109 ? -45.937 -6.068 56.854 1.00 61.97 109 LYS A CA 1
ATOM 906 C C . LYS A 1 109 ? -46.811 -4.959 57.451 1.00 61.97 109 LYS A C 1
ATOM 908 O O . LYS A 1 109 ? -47.090 -5.004 58.642 1.00 61.97 109 LYS A O 1
ATOM 913 N N . ASN A 1 110 ? -47.282 -4.015 56.635 1.00 58.34 110 ASN A N 1
ATOM 914 C CA . ASN A 1 110 ? -48.195 -2.954 57.079 1.00 58.34 110 ASN A CA 1
ATOM 915 C C . ASN A 1 110 ? -49.648 -3.430 57.278 1.00 58.34 110 ASN A C 1
ATOM 917 O O . ASN A 1 110 ? -50.366 -2.831 58.073 1.00 58.34 110 ASN A O 1
ATOM 921 N N . ASN A 1 111 ? -50.091 -4.491 56.590 1.00 56.06 111 ASN A N 1
ATOM 922 C CA . ASN A 1 111 ? -51.481 -4.974 56.665 1.00 56.06 111 ASN A CA 1
ATOM 923 C C . ASN A 1 111 ? -51.766 -5.966 57.807 1.00 56.06 111 ASN A C 1
ATOM 925 O O . ASN A 1 111 ? -52.928 -6.176 58.144 1.00 56.06 111 ASN A O 1
ATOM 929 N N . ASN A 1 112 ? -50.744 -6.547 58.438 1.00 50.34 112 ASN A N 1
ATOM 930 C CA . ASN A 1 112 ? -50.927 -7.491 59.540 1.00 50.34 112 ASN A CA 1
ATOM 931 C C . ASN A 1 112 ? -50.391 -6.917 60.858 1.00 50.34 112 ASN A C 1
ATOM 933 O O . ASN A 1 112 ? -49.212 -7.046 61.187 1.00 50.34 112 ASN A O 1
ATOM 937 N N . ASN A 1 113 ? -51.295 -6.362 61.663 1.00 51.91 113 ASN A N 1
ATOM 938 C CA . ASN A 1 113 ? -51.054 -6.069 63.076 1.00 51.91 113 ASN A CA 1
ATOM 939 C C . ASN A 1 113 ? -51.060 -7.363 63.917 1.00 51.91 113 ASN A C 1
ATOM 941 O O . ASN A 1 113 ? -51.956 -7.572 64.727 1.00 51.91 113 ASN A O 1
ATOM 945 N N . ASN A 1 114 ? -50.059 -8.229 63.738 1.00 53.66 114 ASN A N 1
ATOM 946 C CA . ASN A 1 114 ? -49.702 -9.283 64.696 1.00 53.66 114 ASN A CA 1
ATOM 947 C C . ASN A 1 114 ? -48.171 -9.368 64.784 1.00 53.66 114 ASN A C 1
ATOM 949 O O . ASN A 1 114 ? -47.498 -10.046 64.009 1.00 53.66 114 ASN A O 1
ATOM 953 N N . ASN A 1 115 ? -47.612 -8.611 65.729 1.00 55.59 115 ASN A N 1
ATOM 954 C CA . ASN A 1 115 ? -46.221 -8.154 65.691 1.00 55.59 115 ASN A CA 1
ATOM 955 C C . ASN A 1 115 ? -45.132 -9.232 65.888 1.00 55.59 115 ASN A C 1
ATOM 957 O O . ASN A 1 115 ? -43.976 -8.936 65.606 1.00 55.59 115 ASN A O 1
ATOM 961 N N . ASN A 1 116 ? -45.448 -10.461 66.318 1.00 53.91 116 ASN A N 1
ATOM 962 C CA . ASN A 1 116 ? -44.419 -11.448 66.699 1.00 53.91 116 ASN A CA 1
ATOM 963 C C . ASN A 1 116 ? -44.158 -12.567 65.675 1.00 53.91 116 ASN A C 1
ATOM 965 O O . ASN A 1 116 ? -42.996 -12.893 65.425 1.00 53.91 116 ASN A O 1
ATOM 969 N N . ASP A 1 117 ? -45.184 -13.144 65.046 1.00 56.31 117 ASP A N 1
ATOM 970 C CA . ASP A 1 117 ? -44.975 -14.262 64.107 1.00 56.31 117 ASP A CA 1
ATOM 971 C C . ASP A 1 117 ? -44.500 -13.780 62.730 1.00 56.31 117 ASP A C 1
ATOM 973 O O . ASP A 1 117 ? -43.670 -14.421 62.085 1.00 56.31 117 ASP A O 1
ATOM 977 N N . GLN A 1 118 ? -44.929 -12.584 62.322 1.00 54.50 118 GLN A N 1
ATOM 978 C CA . GLN A 1 118 ? -44.547 -11.980 61.046 1.00 54.50 118 GLN A CA 1
ATOM 979 C C . GLN A 1 118 ? -43.127 -11.396 61.047 1.00 54.50 118 GLN A C 1
ATOM 981 O O . GLN A 1 118 ? -42.468 -11.342 60.007 1.00 54.50 118 GLN A O 1
ATOM 986 N N . GLN A 1 119 ? -42.621 -10.986 62.218 1.00 52.28 119 GLN A N 1
ATOM 987 C CA . GLN A 1 119 ? -41.209 -10.627 62.395 1.00 52.28 119 GLN A CA 1
ATOM 988 C C . GLN A 1 119 ? -40.298 -11.857 62.295 1.00 52.28 119 GLN A C 1
ATOM 990 O O . GLN A 1 119 ? -39.217 -11.766 61.716 1.00 52.28 119 GLN A O 1
ATOM 995 N N . LYS A 1 120 ? -40.740 -13.021 62.792 1.00 60.38 120 LYS A N 1
ATOM 996 C CA . LYS A 1 120 ? -39.987 -14.279 62.668 1.00 60.38 120 LYS A CA 1
ATOM 997 C C . LYS A 1 120 ? -39.921 -14.784 61.227 1.00 60.38 120 LYS A C 1
ATOM 999 O O . LYS A 1 120 ? -38.844 -15.173 60.788 1.00 60.38 120 LYS A O 1
ATOM 1004 N N . THR A 1 121 ? -41.021 -14.749 60.473 1.00 64.19 121 THR A N 1
ATOM 1005 C CA . THR A 1 121 ? -41.007 -15.168 59.058 1.00 64.19 121 THR A CA 1
ATOM 1006 C C . THR A 1 121 ? -40.160 -14.242 58.189 1.00 64.19 121 THR A C 1
ATOM 1008 O O . THR A 1 121 ? -39.347 -14.729 57.408 1.00 64.19 121 THR A O 1
ATOM 1011 N N . THR A 1 122 ? -40.252 -12.922 58.386 1.00 61.19 122 THR A N 1
ATOM 1012 C CA . THR A 1 122 ? -39.389 -11.968 57.663 1.00 61.19 122 THR A CA 1
ATOM 1013 C C . THR A 1 122 ? -37.908 -12.122 58.014 1.00 61.19 122 THR A C 1
ATOM 1015 O O . THR A 1 122 ? -37.063 -11.976 57.135 1.00 61.19 122 THR A O 1
ATOM 1018 N N . PHE A 1 123 ? -37.562 -12.474 59.256 1.00 69.00 123 PHE A N 1
ATOM 1019 C CA . PHE A 1 123 ? -36.174 -12.767 59.633 1.00 69.00 123 PHE A CA 1
ATOM 1020 C C . PHE A 1 123 ? -35.627 -14.019 58.924 1.00 69.00 123 PHE A C 1
ATOM 1022 O O . PHE A 1 123 ? -34.500 -14.004 58.434 1.00 69.00 123 PHE A O 1
ATOM 1029 N N . ILE A 1 124 ? -36.441 -15.074 58.807 1.00 75.19 124 ILE A N 1
ATOM 1030 C CA . ILE A 1 124 ? -36.071 -16.312 58.100 1.00 75.19 124 ILE A CA 1
ATOM 1031 C C . ILE A 1 124 ? -35.877 -16.057 56.597 1.00 75.19 124 ILE A C 1
ATOM 1033 O O . ILE A 1 124 ? -34.929 -16.567 56.001 1.00 75.19 124 ILE A O 1
ATOM 1037 N N . GLU A 1 125 ? -36.736 -15.246 55.975 1.00 80.75 125 GLU A N 1
ATOM 1038 C CA . GLU A 1 125 ? -36.581 -14.865 54.565 1.00 80.75 125 GLU A CA 1
ATOM 1039 C C . GLU A 1 125 ? -35.334 -14.005 54.324 1.00 80.75 125 GLU A C 1
ATOM 1041 O O . GLU A 1 125 ? -34.629 -14.226 53.341 1.00 80.75 125 GLU A O 1
ATOM 1046 N N . ILE A 1 126 ? -35.011 -13.076 55.232 1.00 70.81 126 ILE A N 1
ATOM 1047 C CA . ILE A 1 126 ? -33.784 -12.268 55.154 1.00 70.81 126 ILE A CA 1
ATOM 1048 C C . ILE A 1 126 ? -32.535 -13.147 55.291 1.00 70.81 126 ILE A C 1
ATOM 1050 O O . ILE A 1 126 ? -31.588 -12.970 54.529 1.00 70.81 126 ILE A O 1
ATOM 1054 N N . GLU A 1 127 ? -32.523 -14.114 56.210 1.00 73.31 127 GLU A N 1
ATOM 1055 C CA . GLU A 1 127 ? -31.430 -15.092 56.337 1.00 73.31 127 GLU A CA 1
ATOM 1056 C C . GLU A 1 127 ? -31.249 -15.927 55.063 1.00 73.31 127 GLU A C 1
ATOM 1058 O O . GLU A 1 127 ? -30.122 -16.164 54.623 1.00 73.31 127 GLU A O 1
ATOM 1063 N N . LYS A 1 128 ? -32.357 -16.341 54.439 1.00 85.94 128 LYS A N 1
ATOM 1064 C CA . LYS A 1 128 ? -32.325 -17.097 53.186 1.00 85.94 128 LYS A CA 1
ATOM 1065 C C . LYS A 1 128 ? -31.786 -16.252 52.031 1.00 85.94 128 LYS A C 1
ATOM 1067 O O . LYS A 1 128 ? -30.870 -16.689 51.343 1.00 85.94 128 LYS A O 1
ATOM 1072 N N . LEU A 1 129 ? -32.273 -15.020 51.880 1.00 80.50 129 LEU A N 1
ATOM 1073 C CA . LEU A 1 129 ? -31.765 -14.073 50.884 1.00 80.50 129 LEU A CA 1
ATOM 1074 C C . LEU A 1 129 ? -30.290 -13.740 51.111 1.00 80.50 129 LEU A C 1
ATOM 1076 O O . LEU A 1 129 ? -29.540 -13.604 50.151 1.00 80.50 129 LEU A O 1
ATOM 1080 N N . LYS A 1 130 ? -29.849 -13.649 52.369 1.00 82.81 130 LYS A N 1
ATOM 1081 C CA . LYS A 1 130 ? -28.442 -13.421 52.705 1.00 82.81 130 LYS A CA 1
ATOM 1082 C C . LYS A 1 130 ? -27.560 -14.571 52.216 1.00 82.81 130 LYS A C 1
ATOM 1084 O O . LYS A 1 130 ? -26.526 -14.306 51.613 1.00 82.81 130 LYS A O 1
ATOM 1089 N N . LYS A 1 131 ? -27.991 -15.823 52.409 1.00 83.50 131 LYS A N 1
ATOM 1090 C CA . LYS A 1 131 ? -27.299 -17.001 51.858 1.00 83.50 131 LYS A CA 1
ATOM 1091 C C . LYS A 1 131 ? -27.286 -17.013 50.331 1.00 83.50 131 LYS A C 1
ATOM 1093 O O . LYS A 1 131 ? -26.255 -17.330 49.745 1.00 83.50 131 LYS A O 1
ATOM 1098 N N . ASP A 1 132 ? -28.394 -16.645 49.691 1.00 84.25 132 ASP A N 1
ATOM 1099 C CA . ASP A 1 132 ? -28.468 -16.590 48.227 1.00 84.25 132 ASP A CA 1
ATOM 1100 C C . ASP A 1 132 ? -27.545 -15.497 47.658 1.00 84.25 132 ASP A C 1
ATOM 1102 O O . ASP A 1 132 ? -26.851 -15.729 46.667 1.00 84.25 132 ASP A O 1
ATOM 1106 N N . ILE A 1 133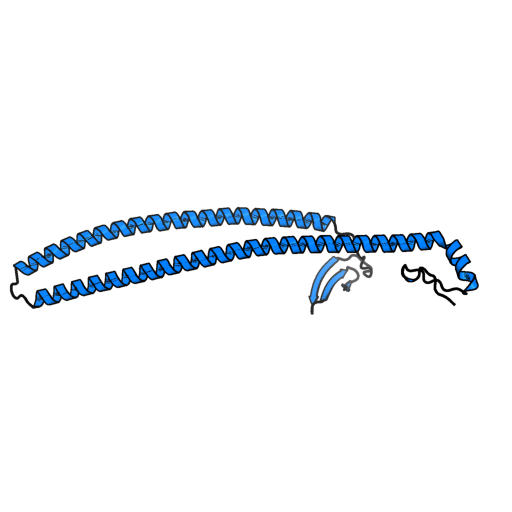 ? -27.464 -14.333 48.316 1.00 82.12 133 ILE A N 1
ATOM 1107 C CA . ILE A 1 133 ? -26.526 -13.254 47.966 1.00 82.12 133 ILE A CA 1
ATOM 1108 C C . ILE A 1 133 ? -25.081 -13.729 48.121 1.00 82.12 133 ILE A C 1
ATOM 1110 O O . ILE A 1 133 ? -24.280 -13.537 47.213 1.00 82.12 133 ILE A O 1
ATOM 1114 N N . GLU A 1 134 ? -24.752 -14.385 49.233 1.00 85.06 134 GLU A N 1
ATOM 1115 C CA . GLU A 1 134 ? -23.405 -14.898 49.499 1.00 85.06 134 GLU A CA 1
ATOM 1116 C C . GLU A 1 134 ? -22.999 -15.973 48.472 1.00 85.06 134 GL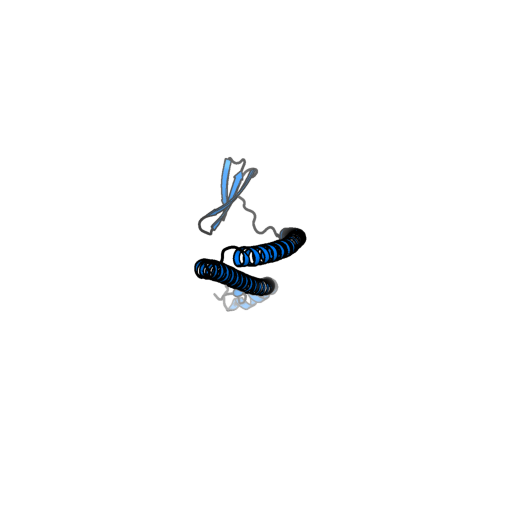U A C 1
ATOM 1118 O O . GLU A 1 134 ? -21.876 -15.979 47.969 1.00 85.06 134 GLU A O 1
ATOM 1123 N N . SER A 1 135 ? -23.941 -16.829 48.060 1.00 86.88 135 SER A N 1
ATOM 1124 C CA . SER A 1 135 ? -23.733 -17.787 46.970 1.00 86.88 135 SER A CA 1
ATOM 1125 C C . SER A 1 135 ? -23.490 -17.099 45.624 1.00 86.88 135 SER A C 1
ATOM 1127 O O . SER A 1 135 ? -22.626 -17.536 44.864 1.00 86.88 135 SER A O 1
ATOM 1129 N N . LYS A 1 136 ? -24.244 -16.041 45.304 1.00 85.25 136 LYS A N 1
ATOM 1130 C CA . LYS A 1 136 ? -24.087 -15.302 44.043 1.00 85.25 136 LYS A CA 1
ATOM 1131 C C . LYS A 1 136 ? -22.799 -14.486 44.006 1.00 85.25 136 LYS A C 1
ATOM 1133 O O . LYS A 1 136 ? -22.181 -14.393 42.950 1.00 85.25 136 LYS A O 1
ATOM 1138 N N . ASP A 1 137 ? -22.352 -13.965 45.144 1.00 85.12 137 ASP A N 1
ATOM 1139 C CA . ASP A 1 137 ? -21.079 -13.248 45.248 1.00 85.12 137 ASP A CA 1
ATOM 1140 C C . ASP A 1 137 ? -19.886 -14.179 44.966 1.00 85.12 137 ASP A C 1
ATOM 1142 O O . ASP A 1 137 ? -18.943 -13.806 44.263 1.00 85.12 137 ASP A O 1
ATOM 1146 N N . ASN A 1 138 ? -19.978 -15.441 45.398 1.00 82.81 138 ASN A N 1
ATOM 1147 C CA . ASN A 1 138 ? -18.994 -16.472 45.062 1.00 82.81 138 ASN A CA 1
ATOM 1148 C C . ASN A 1 138 ? -18.966 -16.794 43.555 1.00 82.81 138 ASN A C 1
ATOM 1150 O O . ASN A 1 138 ? -17.883 -16.870 42.974 1.00 82.81 138 ASN A O 1
ATOM 1154 N N . GLU A 1 139 ? -20.125 -16.921 42.895 1.00 90.38 139 GLU A N 1
ATOM 1155 C CA . GLU A 1 139 ? -20.192 -17.089 41.428 1.00 90.38 139 GLU A CA 1
ATOM 1156 C C . GLU A 1 139 ? -19.568 -15.891 40.691 1.00 90.38 139 GLU A C 1
ATOM 1158 O O . GLU A 1 139 ? -18.795 -16.071 39.746 1.00 90.38 139 GLU A O 1
ATOM 1163 N N . ILE A 1 140 ? -19.844 -14.665 41.147 1.00 85.69 140 ILE A N 1
ATOM 1164 C CA . ILE A 1 140 ? -19.262 -13.439 40.581 1.00 85.69 140 ILE A CA 1
ATOM 1165 C C . ILE A 1 140 ? -17.736 -13.437 40.741 1.00 85.69 140 ILE A C 1
ATOM 1167 O O . ILE A 1 140 ? -17.022 -13.086 39.797 1.00 85.69 140 ILE A O 1
ATOM 1171 N N . GLN A 1 141 ? -17.216 -13.853 41.900 1.00 83.62 141 GLN A N 1
ATOM 1172 C CA . GLN A 1 141 ? -15.775 -14.000 42.128 1.00 83.62 141 GLN A CA 1
ATOM 1173 C C . GLN A 1 141 ? -15.143 -14.986 41.136 1.00 83.62 141 GLN A C 1
ATOM 1175 O O . GLN A 1 141 ? -14.095 -14.681 40.561 1.00 83.62 141 GLN A O 1
ATOM 1180 N N . THR A 1 142 ? -15.792 -16.124 40.869 1.00 85.31 142 THR A N 1
ATOM 1181 C CA . THR A 1 142 ? -15.307 -17.114 39.893 1.00 85.31 142 THR A CA 1
ATOM 1182 C C . THR A 1 142 ? -15.284 -16.550 38.470 1.00 85.31 142 THR A C 1
ATOM 1184 O O . THR A 1 142 ? -14.255 -16.619 37.796 1.00 85.31 142 THR A O 1
ATOM 1187 N N . ILE A 1 143 ? -16.368 -15.905 38.029 1.00 89.50 143 ILE A N 1
ATOM 1188 C CA . ILE A 1 143 ? -16.449 -15.291 36.691 1.00 89.50 143 ILE A CA 1
ATOM 1189 C C . ILE A 1 143 ? -15.387 -14.195 36.529 1.00 89.50 143 ILE A C 1
ATOM 1191 O O . ILE A 1 143 ? -14.737 -14.089 35.487 1.00 89.50 143 ILE A O 1
ATOM 1195 N N . LYS A 1 144 ? -15.153 -13.392 37.572 1.00 88.69 144 LYS A N 1
ATOM 1196 C CA . LYS A 1 144 ? -14.133 -12.336 37.558 1.00 88.69 144 LYS A CA 1
ATOM 1197 C C . LYS A 1 144 ? -12.723 -12.900 37.360 1.00 88.69 144 LYS A C 1
ATOM 1199 O O . LYS A 1 144 ? -11.930 -12.306 36.627 1.00 88.69 144 LYS A O 1
ATOM 1204 N N . GLN A 1 145 ? -12.420 -14.044 37.975 1.00 83.69 145 GLN A N 1
ATOM 1205 C CA . GLN A 1 145 ? -11.142 -14.734 37.793 1.00 83.69 145 GLN A CA 1
ATOM 1206 C C . GLN A 1 145 ? -10.987 -15.296 36.371 1.00 83.69 145 GLN A C 1
ATOM 1208 O O . GLN A 1 145 ? -9.920 -15.140 35.775 1.00 83.69 145 GLN A O 1
ATOM 1213 N N . GLU A 1 146 ? -12.043 -15.873 35.786 1.00 91.06 146 GLU A N 1
ATOM 1214 C CA . GLU A 1 146 ? -12.025 -16.331 34.386 1.00 91.06 146 GLU A CA 1
ATOM 1215 C C . GLU A 1 146 ? -11.851 -15.185 33.384 1.00 91.06 146 GLU A C 1
ATOM 1217 O O . GLU A 1 146 ? -11.107 -15.310 32.411 1.00 91.06 146 GLU A O 1
ATOM 1222 N N . ILE A 1 147 ? -12.499 -14.041 33.610 1.00 87.19 147 ILE A N 1
ATOM 1223 C CA . ILE A 1 147 ? -12.322 -12.866 32.749 1.00 87.19 147 ILE A CA 1
ATOM 1224 C C . ILE A 1 147 ? -10.871 -12.381 32.813 1.00 87.19 147 ILE A C 1
ATOM 1226 O O . ILE A 1 147 ? -10.273 -12.106 31.772 1.00 87.19 147 ILE A O 1
ATOM 1230 N N . GLN A 1 148 ? -10.272 -12.324 34.008 1.00 83.75 148 GLN A N 1
ATOM 1231 C CA . GLN A 1 148 ? -8.865 -11.946 34.155 1.00 83.75 148 GLN A CA 1
ATOM 1232 C C . GLN A 1 148 ? -7.913 -12.928 33.462 1.00 83.75 148 GLN A C 1
ATOM 1234 O O . GLN A 1 148 ? -6.923 -12.491 32.873 1.00 83.75 148 GLN A O 1
ATOM 1239 N N . SER A 1 149 ? -8.180 -14.237 33.510 1.00 86.25 149 SER A N 1
ATOM 1240 C CA . SER A 1 149 ? -7.331 -15.227 32.836 1.00 86.25 149 SER A CA 1
ATOM 1241 C C . SER A 1 149 ? -7.433 -15.113 31.311 1.00 86.25 149 SER A C 1
ATOM 1243 O O . SER A 1 149 ? -6.403 -15.070 30.634 1.00 86.25 149 SER A O 1
ATOM 1245 N N . LYS A 1 150 ? -8.647 -14.942 30.773 1.00 88.75 150 LYS A N 1
ATOM 1246 C CA . LYS A 1 150 ? -8.879 -14.721 29.337 1.00 88.75 150 LYS A CA 1
ATOM 1247 C C . LYS A 1 150 ? -8.262 -13.415 28.845 1.00 88.75 150 LYS A C 1
ATOM 1249 O O . LYS A 1 150 ? -7.639 -13.402 27.788 1.00 88.75 150 LYS A O 1
ATOM 1254 N N . GLN A 1 151 ? -8.357 -12.333 29.620 1.00 79.88 151 GLN A N 1
ATOM 1255 C CA . GLN A 1 151 ? -7.697 -11.065 29.291 1.00 79.88 151 GLN A CA 1
ATOM 1256 C C . GLN A 1 151 ? -6.178 -11.229 29.166 1.00 79.88 151 GLN A C 1
ATOM 1258 O O . GLN A 1 151 ? -5.590 -10.728 28.210 1.00 79.88 151 GLN A O 1
ATOM 1263 N N . LYS A 1 152 ? -5.541 -11.966 30.086 1.00 86.44 152 LYS A N 1
ATOM 1264 C CA . LYS A 1 152 ? -4.099 -12.247 30.005 1.00 86.44 152 LYS A CA 1
ATOM 1265 C C . LYS A 1 152 ? -3.738 -13.067 28.766 1.00 86.44 152 LYS A C 1
ATOM 1267 O O . LYS A 1 152 ? -2.771 -12.723 28.094 1.00 86.44 152 LYS A O 1
ATOM 1272 N N . GLN A 1 153 ? -4.522 -14.097 28.437 1.00 87.94 153 GLN A N 1
ATOM 1273 C CA . GLN A 1 153 ? -4.302 -14.903 27.229 1.00 87.94 153 GLN A CA 1
ATOM 1274 C C . GLN A 1 153 ? -4.421 -14.077 25.944 1.00 87.94 153 GLN A C 1
ATOM 1276 O O . GLN A 1 153 ? -3.570 -14.197 25.069 1.00 87.94 153 GLN A O 1
ATOM 1281 N N . ILE A 1 154 ? -5.429 -13.205 25.843 1.00 83.25 154 ILE A N 1
ATOM 1282 C CA . ILE A 1 154 ? -5.612 -12.335 24.671 1.00 83.25 154 ILE A CA 1
ATOM 1283 C C . ILE A 1 154 ? -4.430 -11.370 24.525 1.00 83.25 154 ILE A C 1
ATOM 1285 O O . ILE A 1 154 ? -3.890 -11.232 23.431 1.00 83.25 154 ILE A O 1
ATOM 1289 N N . ILE A 1 155 ? -3.992 -10.733 25.618 1.00 81.75 155 ILE A N 1
ATOM 1290 C CA . ILE A 1 155 ? -2.831 -9.827 25.596 1.00 81.75 155 ILE A CA 1
ATOM 1291 C C . ILE A 1 155 ? -1.571 -10.569 25.133 1.00 81.75 155 ILE A C 1
ATOM 1293 O O . ILE A 1 155 ? -0.812 -10.040 24.323 1.00 81.75 155 ILE A O 1
ATOM 1297 N N . GLN A 1 156 ? -1.365 -11.799 25.605 1.00 82.44 156 GLN A N 1
ATOM 1298 C CA . GLN A 1 156 ? -0.232 -12.618 25.189 1.00 82.44 156 GLN A CA 1
ATOM 1299 C C . GLN A 1 156 ? -0.292 -12.962 23.692 1.00 82.44 156 GLN A C 1
ATOM 1301 O O . GLN A 1 156 ? 0.675 -12.707 22.979 1.00 82.44 156 GLN A O 1
ATOM 1306 N N . GLN A 1 157 ? -1.439 -13.430 23.191 1.00 80.62 157 GLN A N 1
ATOM 1307 C CA . GLN A 1 157 ? -1.626 -13.723 21.764 1.00 80.62 157 GLN A CA 1
ATOM 1308 C C . GLN A 1 157 ? -1.452 -12.482 20.881 1.00 80.62 157 GLN A C 1
ATOM 1310 O O . GLN A 1 157 ? -0.913 -12.567 19.780 1.00 80.62 157 GLN A O 1
ATOM 1315 N N . MET A 1 158 ? -1.893 -11.309 21.344 1.00 72.38 158 MET A N 1
ATOM 1316 C CA . MET A 1 158 ? -1.684 -10.056 20.619 1.00 72.38 158 MET A CA 1
ATOM 1317 C C . MET A 1 158 ? -0.204 -9.682 20.532 1.00 72.38 158 MET A C 1
ATOM 1319 O O . MET A 1 158 ? 0.217 -9.183 19.492 1.00 72.38 158 MET A O 1
ATOM 1323 N N . ASN A 1 159 ? 0.579 -9.922 21.586 1.00 73.62 159 ASN A N 1
ATOM 1324 C CA . ASN A 1 159 ? 2.012 -9.637 21.585 1.00 73.62 159 ASN A CA 1
ATOM 1325 C C . ASN A 1 159 ? 2.784 -10.611 20.685 1.00 73.62 159 ASN A C 1
ATOM 1327 O O . ASN A 1 159 ? 3.584 -10.156 19.873 1.00 73.62 159 ASN A O 1
ATOM 1331 N N . GLU A 1 160 ? 2.480 -11.910 20.753 1.00 72.12 160 GLU A N 1
ATOM 1332 C CA . GLU A 1 160 ? 3.089 -12.938 19.892 1.00 72.12 160 GLU A CA 1
ATOM 1333 C C . GLU A 1 160 ? 2.800 -12.660 18.403 1.00 72.12 160 GLU A C 1
ATOM 1335 O O . GLU A 1 160 ? 3.721 -12.586 17.590 1.00 72.12 160 GLU A O 1
ATOM 1340 N N . ASN A 1 161 ? 1.543 -12.357 18.054 1.00 67.06 161 ASN A N 1
ATOM 1341 C CA . ASN A 1 161 ? 1.169 -11.983 16.685 1.00 67.06 161 ASN A CA 1
ATOM 1342 C C . ASN A 1 161 ? 1.840 -10.681 16.218 1.00 67.06 161 ASN A C 1
ATOM 1344 O O . ASN A 1 161 ? 2.122 -10.513 15.031 1.00 67.06 161 ASN A O 1
ATOM 1348 N N . LYS A 1 162 ? 2.080 -9.733 17.132 1.00 67.31 162 LYS A N 1
ATOM 1349 C CA . LYS A 1 162 ? 2.721 -8.456 16.805 1.00 67.31 162 LYS A CA 1
ATOM 1350 C C . LYS A 1 162 ? 4.218 -8.632 16.578 1.00 67.31 162 LYS A C 1
ATOM 1352 O O . LYS A 1 162 ? 4.734 -8.040 15.636 1.00 67.31 162 LYS A O 1
ATOM 1357 N N . GLU A 1 163 ? 4.907 -9.447 17.370 1.00 61.00 163 GLU A N 1
ATOM 1358 C CA . GLU A 1 163 ? 6.322 -9.773 17.152 1.00 61.00 163 GLU A CA 1
ATOM 1359 C C . GLU A 1 163 ? 6.529 -10.523 15.829 1.00 61.00 163 GLU A C 1
ATOM 1361 O O . GLU A 1 163 ? 7.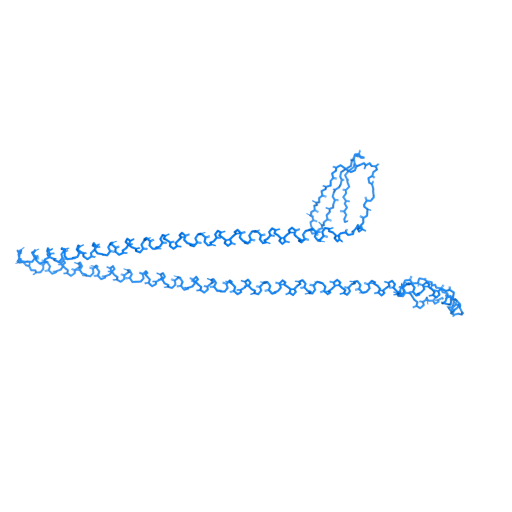401 -10.145 15.047 1.00 61.00 163 GLU A O 1
ATOM 1366 N N . GLU A 1 164 ? 5.666 -11.490 15.507 1.00 59.78 164 GLU A N 1
ATOM 1367 C CA . GLU A 1 164 ? 5.732 -12.234 14.245 1.00 59.78 164 GLU A CA 1
ATOM 1368 C C . GLU A 1 164 ? 5.450 -11.339 13.023 1.00 59.78 164 GLU A C 1
ATOM 1370 O O . GLU A 1 164 ? 6.171 -11.388 12.023 1.00 59.78 164 GLU A O 1
ATOM 1375 N N . GLN A 1 165 ? 4.456 -10.446 13.107 1.00 59.72 165 GLN A N 1
ATOM 1376 C CA . GLN A 1 165 ? 4.190 -9.460 12.052 1.00 59.72 165 GLN A CA 1
ATOM 1377 C C . GLN A 1 165 ? 5.326 -8.443 11.909 1.00 59.72 165 GLN A C 1
ATOM 1379 O O . GLN A 1 165 ? 5.710 -8.114 10.788 1.00 59.72 165 GLN A O 1
ATOM 1384 N N . T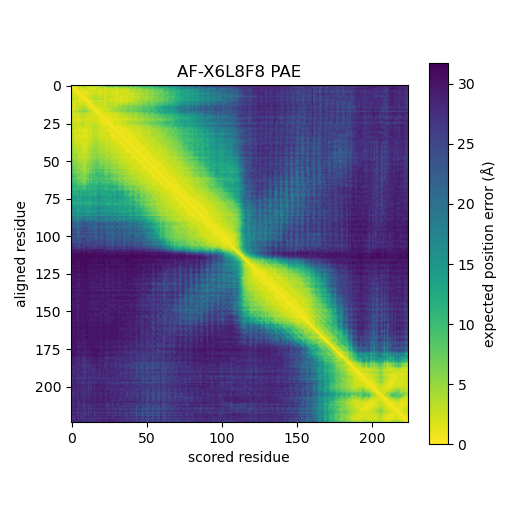HR A 1 166 ? 5.903 -7.973 13.017 1.00 53.78 166 THR A N 1
ATOM 1385 C CA . THR A 1 166 ? 7.006 -7.001 12.987 1.00 53.78 166 THR A CA 1
ATOM 1386 C C . THR A 1 166 ? 8.261 -7.629 12.378 1.00 53.78 166 THR A C 1
ATOM 1388 O O . THR A 1 166 ? 8.902 -7.012 11.529 1.00 53.78 166 THR A O 1
ATOM 1391 N N . GLN A 1 167 ? 8.570 -8.884 12.717 1.00 58.62 167 GLN A N 1
ATOM 1392 C CA . GLN A 1 167 ? 9.703 -9.605 12.138 1.00 58.62 167 GLN A CA 1
ATOM 1393 C C . GLN A 1 167 ? 9.501 -9.893 10.642 1.00 58.62 167 GLN A C 1
ATOM 1395 O O . GLN A 1 167 ? 10.440 -9.761 9.856 1.00 58.62 167 GLN A O 1
ATOM 1400 N N . ASN A 1 168 ? 8.276 -10.218 10.220 1.00 58.25 168 ASN A N 1
ATOM 1401 C CA . ASN A 1 168 ? 7.949 -10.426 8.809 1.00 58.25 168 ASN A CA 1
ATOM 1402 C C . ASN A 1 168 ? 8.002 -9.131 7.987 1.00 58.25 168 ASN A C 1
ATOM 1404 O O . ASN A 1 168 ? 8.493 -9.157 6.858 1.00 58.25 168 ASN A O 1
ATOM 1408 N N . ILE A 1 169 ? 7.564 -7.998 8.543 1.00 57.47 169 ILE A N 1
ATOM 1409 C CA . ILE A 1 169 ? 7.673 -6.680 7.896 1.00 57.47 169 ILE A CA 1
ATOM 1410 C C . ILE A 1 169 ? 9.142 -6.267 7.755 1.00 57.47 169 ILE A C 1
ATOM 1412 O O . ILE A 1 169 ? 9.548 -5.853 6.675 1.00 57.47 169 ILE A O 1
ATOM 1416 N N . ILE A 1 170 ? 9.961 -6.437 8.799 1.00 59.34 170 ILE A N 1
ATOM 1417 C CA . ILE A 1 170 ? 11.398 -6.115 8.746 1.00 59.34 170 ILE A CA 1
ATOM 1418 C C . ILE A 1 170 ? 12.119 -7.003 7.725 1.00 59.34 170 ILE A C 1
ATOM 1420 O O . ILE A 1 170 ? 12.924 -6.514 6.934 1.00 59.34 170 ILE A O 1
ATOM 1424 N N . ASN A 1 171 ? 11.811 -8.301 7.695 1.00 59.00 171 ASN A N 1
ATOM 1425 C CA . ASN A 1 171 ? 12.431 -9.220 6.745 1.00 59.00 171 ASN A CA 1
ATOM 1426 C C . ASN A 1 171 ? 12.009 -8.898 5.305 1.00 59.00 171 ASN A C 1
ATOM 1428 O O . ASN A 1 171 ? 12.853 -8.856 4.415 1.00 59.00 171 ASN A O 1
ATOM 1432 N N . THR A 1 172 ? 10.727 -8.626 5.055 1.00 55.91 172 THR A N 1
ATOM 1433 C CA . THR A 1 172 ? 10.255 -8.269 3.708 1.00 55.91 172 THR A CA 1
ATOM 1434 C C . THR A 1 172 ? 10.767 -6.904 3.257 1.00 55.91 172 THR A C 1
ATOM 1436 O O . THR A 1 172 ? 11.223 -6.806 2.120 1.00 55.91 172 THR A O 1
ATOM 1439 N N . SER A 1 173 ? 10.802 -5.882 4.121 1.00 56.91 173 SER A N 1
ATOM 1440 C CA . SER A 1 173 ? 11.328 -4.559 3.756 1.00 56.91 173 SER A CA 1
ATOM 1441 C C . SER A 1 173 ? 12.830 -4.599 3.477 1.00 56.91 173 SER A C 1
ATOM 1443 O O . SER A 1 173 ? 13.262 -4.078 2.457 1.00 56.91 173 SER A O 1
ATOM 1445 N N . ALA A 1 174 ? 13.623 -5.282 4.311 1.00 57.53 174 ALA A N 1
ATOM 1446 C CA . ALA A 1 174 ? 15.069 -5.383 4.119 1.00 57.53 174 ALA A CA 1
ATOM 1447 C C . ALA A 1 174 ? 15.438 -6.174 2.850 1.00 57.53 174 ALA A C 1
ATOM 1449 O O . ALA A 1 174 ? 16.397 -5.833 2.155 1.00 57.53 174 ALA A O 1
ATOM 1450 N N . THR A 1 175 ? 14.661 -7.213 2.518 1.00 56.19 175 THR A N 1
ATOM 1451 C CA . THR A 1 175 ? 14.888 -8.008 1.300 1.00 56.19 175 THR A CA 1
ATOM 1452 C C . THR A 1 175 ? 14.469 -7.238 0.043 1.00 56.19 175 THR A C 1
ATOM 1454 O O . THR A 1 175 ? 15.169 -7.289 -0.969 1.00 56.19 175 THR A O 1
ATOM 1457 N N . LEU A 1 176 ? 13.364 -6.483 0.111 1.00 57.19 176 LEU A N 1
ATOM 1458 C CA . LEU A 1 176 ? 12.904 -5.623 -0.981 1.00 57.19 176 LEU A CA 1
ATOM 1459 C C . LEU A 1 176 ? 13.866 -4.454 -1.220 1.00 57.19 176 LEU A C 1
ATOM 1461 O O . LEU A 1 176 ? 14.225 -4.221 -2.372 1.00 57.19 176 LEU A O 1
ATOM 1465 N N . ASP A 1 177 ? 14.346 -3.788 -0.166 1.00 60.84 177 ASP A N 1
ATOM 1466 C CA . ASP A 1 177 ? 15.287 -2.668 -0.274 1.00 60.84 177 ASP A CA 1
ATOM 1467 C C . ASP A 1 177 ? 16.601 -3.095 -0.926 1.00 60.84 177 ASP A C 1
ATOM 1469 O O . ASP A 1 177 ? 17.068 -2.441 -1.855 1.00 60.84 177 ASP A O 1
ATOM 1473 N N . PHE A 1 178 ? 17.192 -4.220 -0.517 1.00 58.81 178 PHE A N 1
ATOM 1474 C CA . PHE A 1 178 ? 18.475 -4.637 -1.086 1.00 58.81 178 PHE A CA 1
ATOM 1475 C C . PHE A 1 178 ? 18.351 -5.084 -2.551 1.00 58.81 178 PHE A C 1
ATOM 1477 O O . PHE A 1 178 ? 19.211 -4.771 -3.379 1.00 58.81 178 PHE A O 1
ATOM 1484 N N . GLN A 1 179 ? 17.263 -5.777 -2.903 1.00 61.38 179 GLN A N 1
ATOM 1485 C CA . GLN A 1 179 ? 17.021 -6.209 -4.278 1.00 61.38 179 GLN A CA 1
ATOM 1486 C C . GLN A 1 179 ? 16.697 -5.020 -5.197 1.00 61.38 179 GLN A C 1
ATOM 1488 O O . GLN A 1 179 ? 17.231 -4.954 -6.307 1.00 61.38 179 GLN A O 1
ATOM 1493 N N . LEU A 1 180 ? 15.921 -4.039 -4.719 1.00 59.38 180 LEU A N 1
ATOM 1494 C CA . LEU A 1 180 ? 15.689 -2.768 -5.411 1.00 59.38 180 LEU A CA 1
ATOM 1495 C C . LEU A 1 180 ? 16.997 -1.994 -5.594 1.00 59.38 180 LEU A C 1
ATOM 1497 O O . LEU A 1 180 ? 17.330 -1.665 -6.732 1.00 59.38 180 LEU A O 1
ATOM 1501 N N . VAL A 1 181 ? 17.784 -1.795 -4.528 1.00 64.06 181 VAL A N 1
ATOM 1502 C CA . VAL A 1 181 ? 19.094 -1.110 -4.562 1.00 64.06 181 VAL A CA 1
ATOM 1503 C C . VAL A 1 181 ? 20.041 -1.761 -5.576 1.00 64.06 181 VAL A C 1
ATOM 1505 O O . VAL A 1 181 ? 20.680 -1.059 -6.358 1.00 64.06 181 VAL A O 1
ATOM 1508 N N . SER A 1 182 ? 20.073 -3.096 -5.647 1.00 64.31 182 SER A N 1
ATOM 1509 C CA . SER A 1 182 ? 20.916 -3.833 -6.602 1.00 64.31 182 SER A CA 1
ATOM 1510 C C . SER A 1 182 ? 20.517 -3.649 -8.075 1.00 64.31 182 SER A C 1
ATOM 1512 O O . SER A 1 182 ? 21.333 -3.874 -8.969 1.00 64.31 182 SER A O 1
ATOM 1514 N N . SER A 1 183 ? 19.276 -3.224 -8.333 1.00 65.38 183 SER A N 1
ATOM 1515 C CA . SER A 1 183 ? 18.744 -2.983 -9.678 1.00 65.38 183 SER A CA 1
ATOM 1516 C C . SER A 1 183 ? 18.901 -1.534 -10.155 1.00 65.38 183 SER A C 1
ATOM 1518 O O . SER A 1 183 ? 18.676 -1.261 -11.338 1.00 65.38 183 SER A O 1
ATOM 1520 N N . PHE A 1 184 ? 19.318 -0.605 -9.281 1.00 68.81 184 PHE A N 1
ATOM 1521 C CA . PHE A 1 184 ? 19.536 0.783 -9.680 1.00 68.81 184 PHE A CA 1
ATOM 1522 C C . PHE A 1 184 ? 20.720 0.881 -10.636 1.00 68.81 184 PHE A C 1
ATOM 1524 O O . PHE A 1 184 ? 21.889 0.740 -10.279 1.00 68.81 184 PHE A O 1
ATOM 1531 N N . LYS A 1 185 ? 20.394 1.171 -11.890 1.00 73.50 185 LYS A N 1
ATOM 1532 C CA . LYS A 1 185 ? 21.352 1.599 -12.895 1.00 73.50 185 LYS A CA 1
ATOM 1533 C C . LYS A 1 185 ? 21.507 3.114 -12.785 1.00 73.50 185 LYS A C 1
ATOM 1535 O O . LYS A 1 185 ? 20.519 3.823 -12.615 1.00 73.50 185 LYS A O 1
ATOM 1540 N N . LEU A 1 186 ? 22.737 3.618 -12.889 1.00 79.19 186 LEU A N 1
ATOM 1541 C CA . LEU A 1 186 ? 22.978 5.058 -12.997 1.00 79.19 186 LEU A CA 1
ATOM 1542 C C . LEU A 1 186 ? 22.232 5.589 -14.232 1.00 79.19 186 LEU A C 1
ATOM 1544 O O . LEU A 1 186 ? 22.621 5.283 -15.360 1.00 79.19 186 LEU A O 1
ATOM 1548 N N . ASN A 1 187 ? 21.1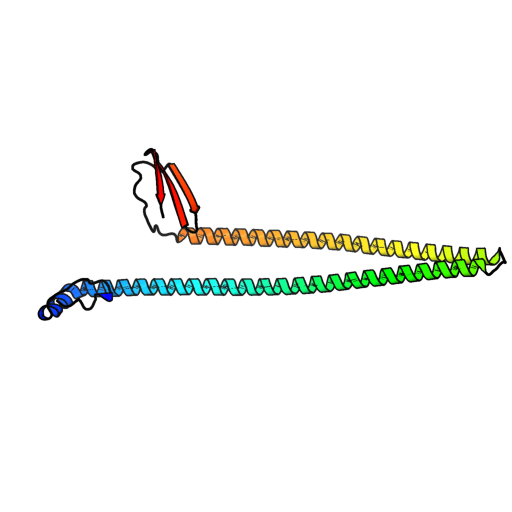57 6.345 -14.006 1.00 78.19 187 ASN A N 1
ATOM 1549 C CA . ASN A 1 187 ? 20.322 6.876 -15.082 1.00 78.19 187 ASN A CA 1
ATOM 1550 C C . ASN A 1 187 ? 20.879 8.195 -15.624 1.00 78.19 187 ASN A C 1
ATOM 1552 O O . ASN A 1 187 ? 21.030 8.326 -16.834 1.00 78.19 187 ASN A O 1
ATOM 1556 N N . ASN A 1 188 ? 21.226 9.137 -14.739 1.00 80.00 188 ASN A N 1
ATOM 1557 C CA . ASN A 1 188 ? 21.687 10.478 -15.102 1.00 80.00 188 ASN A CA 1
ATOM 1558 C C . ASN A 1 188 ? 22.847 10.932 -14.208 1.00 80.00 188 ASN A C 1
ATOM 1560 O O . ASN A 1 188 ? 22.874 10.640 -13.013 1.00 80.00 188 ASN A O 1
ATOM 1564 N N . THR A 1 189 ? 23.769 11.702 -14.788 1.00 88.00 189 THR A N 1
ATOM 1565 C CA . THR A 1 189 ? 24.845 12.385 -14.059 1.00 88.00 189 THR A CA 1
ATOM 1566 C C . THR A 1 189 ? 24.580 13.885 -14.091 1.00 88.00 189 THR A C 1
ATOM 1568 O O . THR A 1 189 ? 24.622 14.499 -15.156 1.00 88.00 189 THR A O 1
ATOM 1571 N N . LEU A 1 190 ? 24.327 14.480 -12.926 1.00 89.50 190 LEU A N 1
ATOM 1572 C CA . LEU A 1 190 ? 24.073 15.914 -12.782 1.00 89.50 190 LEU A CA 1
ATOM 1573 C C . LEU A 1 190 ? 25.406 16.670 -12.719 1.00 89.50 190 LEU A C 1
ATOM 1575 O O . LEU A 1 190 ? 26.080 16.708 -11.690 1.00 89.50 190 LEU A O 1
ATOM 1579 N N . THR A 1 191 ? 25.827 17.236 -13.849 1.00 89.38 191 THR A N 1
ATOM 1580 C CA . THR A 1 191 ? 27.102 17.957 -13.967 1.00 89.38 191 THR A CA 1
ATOM 1581 C C . THR A 1 191 ? 26.887 19.462 -13.863 1.00 89.38 191 THR A C 1
ATOM 1583 O O . THR A 1 191 ? 26.087 20.025 -14.606 1.00 89.38 191 THR A O 1
ATOM 1586 N N . GLY A 1 192 ? 27.633 20.142 -12.992 1.00 90.69 192 GLY A N 1
ATOM 1587 C CA . GLY A 1 192 ? 27.569 21.605 -12.906 1.00 90.69 192 GLY A CA 1
ATOM 1588 C C . GLY A 1 192 ? 28.311 22.214 -11.723 1.00 90.69 192 GLY A C 1
ATOM 1589 O O . GLY A 1 192 ? 28.717 23.375 -11.794 1.00 90.69 192 GLY A O 1
ATOM 1590 N N . HIS A 1 193 ? 28.515 21.459 -10.646 1.00 96.12 193 HIS A N 1
ATOM 1591 C CA . HIS A 1 193 ? 29.419 21.887 -9.585 1.00 96.12 193 HIS A CA 1
ATOM 1592 C C . HIS A 1 193 ? 30.873 21.825 -10.051 1.00 96.12 193 HIS A C 1
ATOM 1594 O O . HIS A 1 193 ? 31.277 20.875 -10.720 1.00 96.12 193 HIS A O 1
ATOM 1600 N N . THR A 1 194 ? 31.657 22.845 -9.707 1.00 95.06 194 THR A N 1
ATOM 1601 C CA . THR A 1 194 ? 33.084 22.928 -10.075 1.00 95.06 194 THR A CA 1
ATOM 1602 C C . THR A 1 194 ? 34.005 22.394 -8.978 1.00 95.06 194 THR A C 1
ATOM 1604 O O . THR A 1 194 ? 35.219 22.335 -9.163 1.00 95.06 194 THR A O 1
ATOM 1607 N N . ASN A 1 195 ? 33.436 21.992 -7.840 1.00 94.50 195 ASN A N 1
ATOM 1608 C CA . ASN A 1 195 ? 34.145 21.439 -6.692 1.00 94.50 195 ASN A CA 1
ATOM 1609 C C . ASN A 1 195 ? 33.286 20.381 -5.967 1.00 94.50 195 ASN A C 1
ATOM 1611 O O . ASN A 1 195 ? 32.124 20.166 -6.327 1.00 94.50 195 ASN A O 1
ATOM 1615 N N . TYR A 1 196 ? 33.847 19.725 -4.946 1.00 93.69 196 TYR A N 1
ATOM 1616 C CA . TYR A 1 196 ? 33.206 18.642 -4.194 1.00 93.69 196 TYR A CA 1
ATOM 1617 C C . TYR A 1 196 ? 31.817 19.027 -3.676 1.00 93.69 196 TYR A C 1
ATOM 1619 O O . TYR A 1 196 ? 31.652 20.058 -3.019 1.00 93.69 196 TYR A O 1
ATOM 1627 N N . VAL A 1 197 ? 30.831 18.170 -3.943 1.00 95.62 197 VAL A N 1
ATOM 1628 C CA . VAL A 1 197 ? 29.498 18.254 -3.338 1.00 95.62 197 VAL A CA 1
ATOM 1629 C C . VAL A 1 197 ? 29.610 17.791 -1.888 1.00 95.62 197 VAL A C 1
ATOM 1631 O O . VAL A 1 197 ? 30.111 16.702 -1.620 1.00 95.62 197 VAL A O 1
ATOM 1634 N N . LEU A 1 198 ? 29.188 18.643 -0.960 1.00 95.75 198 LEU A N 1
ATOM 1635 C CA . LEU A 1 198 ? 29.300 18.424 0.483 1.00 95.75 198 LEU A CA 1
ATOM 1636 C C . LEU A 1 198 ? 27.978 17.967 1.101 1.00 95.75 198 LEU A C 1
ATOM 1638 O O . LEU A 1 198 ? 27.984 17.323 2.146 1.00 95.75 198 LEU A O 1
ATOM 1642 N N . SER A 1 199 ? 26.854 18.301 0.469 1.00 94.25 199 SER A N 1
ATOM 1643 C CA . SER A 1 199 ? 25.523 17.931 0.936 1.00 94.25 199 SER A CA 1
ATOM 1644 C C . SER A 1 199 ? 24.561 17.745 -0.229 1.00 94.25 199 SER A C 1
ATOM 1646 O O . SER A 1 199 ? 24.667 18.415 -1.260 1.00 94.25 199 SER A O 1
ATOM 1648 N N . ILE A 1 200 ? 23.616 16.828 -0.047 1.00 95.31 200 ILE A N 1
ATOM 1649 C CA . ILE A 1 200 ? 22.493 16.595 -0.950 1.00 95.31 200 ILE A CA 1
ATOM 1650 C C . ILE A 1 200 ? 21.240 16.497 -0.085 1.00 95.31 200 ILE A C 1
ATOM 1652 O O . ILE A 1 200 ? 21.284 15.891 0.984 1.00 95.31 200 ILE A O 1
ATOM 1656 N N . ASP A 1 201 ? 20.154 17.097 -0.551 1.00 95.69 201 ASP A N 1
ATOM 1657 C CA . ASP A 1 201 ? 18.829 17.004 0.050 1.00 95.69 201 ASP A CA 1
ATOM 1658 C C . ASP A 1 201 ? 17.772 16.869 -1.053 1.00 95.69 201 ASP A C 1
ATOM 1660 O O . ASP A 1 201 ? 18.060 17.123 -2.226 1.00 95.69 201 ASP A O 1
ATOM 1664 N N . TYR A 1 202 ? 16.556 16.475 -0.697 1.00 93.12 202 TYR A N 1
ATOM 1665 C CA . TYR A 1 202 ? 15.431 16.425 -1.624 1.00 93.12 202 TYR A CA 1
ATOM 1666 C C . TYR A 1 202 ? 14.239 17.180 -1.048 1.00 93.12 202 TYR A C 1
ATOM 1668 O O . TYR A 1 202 ? 14.031 17.233 0.161 1.00 93.12 202 TYR A O 1
ATOM 1676 N N . SER A 1 203 ? 13.448 17.784 -1.923 1.00 87.69 203 SER A N 1
ATOM 1677 C CA . SER A 1 203 ? 12.244 18.499 -1.527 1.00 87.69 203 SER A CA 1
ATOM 1678 C C . SER A 1 203 ? 11.135 18.249 -2.529 1.00 87.69 203 SER A C 1
ATOM 1680 O O . SER A 1 203 ? 11.373 18.152 -3.732 1.00 87.69 203 SER A O 1
ATOM 1682 N N . THR A 1 204 ? 9.913 18.162 -2.021 1.00 90.81 204 THR A N 1
ATOM 1683 C CA . THR A 1 204 ? 8.703 18.121 -2.834 1.00 90.81 204 THR A CA 1
ATOM 1684 C C . THR A 1 204 ? 7.976 19.447 -2.676 1.00 90.81 204 THR A C 1
ATOM 1686 O O . THR A 1 204 ? 7.590 19.806 -1.560 1.00 90.81 204 THR A O 1
ATOM 1689 N N . PHE A 1 205 ? 7.782 20.175 -3.770 1.00 86.06 205 PHE A N 1
ATOM 1690 C CA . PHE A 1 205 ? 7.025 21.424 -3.778 1.00 86.06 205 PHE A CA 1
ATOM 1691 C C . PHE A 1 205 ? 6.068 21.420 -4.966 1.00 86.06 205 PHE A C 1
ATOM 1693 O O . PHE A 1 205 ? 6.514 21.273 -6.099 1.00 86.06 205 PHE A O 1
ATOM 1700 N N . ASP A 1 206 ? 4.771 21.573 -4.687 1.00 81.75 206 ASP A N 1
ATOM 1701 C CA . ASP A 1 206 ? 3.699 21.613 -5.694 1.00 81.75 206 ASP A CA 1
ATOM 1702 C C . ASP A 1 206 ? 3.735 20.408 -6.659 1.00 81.75 206 ASP A C 1
ATOM 1704 O O . ASP A 1 206 ? 3.903 20.549 -7.868 1.00 81.75 206 ASP A O 1
ATOM 1708 N N . ASP A 1 207 ? 3.691 19.197 -6.088 1.00 86.94 207 ASP A N 1
ATOM 1709 C CA . ASP A 1 207 ? 3.782 17.894 -6.775 1.00 86.94 207 ASP A CA 1
ATOM 1710 C C . ASP A 1 207 ? 5.055 17.651 -7.615 1.00 86.94 207 ASP A C 1
ATOM 1712 O O . ASP A 1 207 ? 5.218 16.587 -8.218 1.00 86.94 207 ASP A O 1
ATOM 1716 N N . CYS A 1 208 ? 6.007 18.585 -7.604 1.00 86.88 208 CYS A N 1
ATOM 1717 C CA . CYS A 1 208 ? 7.308 18.444 -8.246 1.00 86.88 208 CYS A CA 1
ATOM 1718 C C . CYS A 1 208 ? 8.355 17.946 -7.243 1.00 86.88 208 CYS A C 1
ATOM 1720 O O . CYS A 1 208 ? 8.369 18.357 -6.080 1.00 86.88 208 CYS A O 1
ATOM 1722 N N . GLN A 1 209 ? 9.248 17.068 -7.702 1.00 92.31 209 GLN A N 1
ATOM 1723 C CA . GLN A 1 209 ? 10.365 16.547 -6.915 1.00 92.31 209 GLN A CA 1
ATOM 1724 C C . GLN A 1 209 ? 11.648 17.247 -7.342 1.00 92.31 209 GLN A C 1
ATOM 1726 O O . GLN A 1 209 ? 11.971 17.267 -8.523 1.00 92.31 209 GLN A O 1
ATOM 1731 N N . PHE A 1 210 ? 12.375 17.794 -6.375 1.00 92.06 210 PHE A N 1
ATOM 1732 C CA . PHE A 1 210 ? 13.634 18.480 -6.615 1.00 92.06 210 PHE A CA 1
ATOM 1733 C C . PHE A 1 210 ? 14.746 17.880 -5.772 1.00 92.06 210 PHE A C 1
ATOM 1735 O O . PHE A 1 210 ? 14.550 17.551 -4.599 1.00 92.06 210 PHE A O 1
ATOM 1742 N N . ILE A 1 211 ? 15.938 17.811 -6.353 1.00 93.69 211 ILE A N 1
ATOM 1743 C CA . ILE A 1 211 ? 17.168 17.500 -5.627 1.00 93.69 211 ILE A CA 1
ATOM 1744 C C . ILE A 1 211 ? 17.942 18.798 -5.432 1.00 93.69 211 ILE A C 1
ATOM 1746 O O . ILE A 1 211 ? 18.180 19.538 -6.382 1.00 93.69 211 ILE A O 1
ATOM 1750 N N . CYS A 1 212 ? 18.379 19.061 -4.209 1.00 94.25 212 CYS A N 1
ATOM 1751 C CA . CYS A 1 212 ? 19.225 20.192 -3.859 1.00 94.25 212 CYS A CA 1
ATOM 1752 C C . CYS A 1 212 ? 20.635 19.687 -3.551 1.00 94.25 212 CYS A C 1
ATOM 1754 O O . CYS A 1 212 ? 20.800 18.743 -2.785 1.00 94.25 212 CYS A O 1
ATOM 1756 N N . SER A 1 213 ? 21.668 20.324 -4.097 1.00 96.25 213 SER A N 1
ATOM 1757 C CA . SER A 1 213 ? 23.063 19.985 -3.798 1.00 96.25 213 SER A CA 1
ATOM 1758 C C . SER A 1 213 ? 23.867 21.217 -3.402 1.00 96.25 213 SER A C 1
ATOM 1760 O O . SER A 1 213 ? 23.846 22.229 -4.101 1.00 96.25 213 SER A O 1
ATOM 1762 N N . GLY A 1 214 ? 24.592 21.130 -2.287 1.00 96.62 214 GLY A N 1
ATOM 1763 C CA . GLY A 1 214 ? 25.530 22.152 -1.823 1.00 96.62 214 GLY A CA 1
ATOM 1764 C C . GLY A 1 214 ? 26.973 21.722 -2.068 1.00 96.62 214 GLY A C 1
ATOM 1765 O O . GLY A 1 214 ? 27.345 20.588 -1.764 1.00 96.62 214 GLY A O 1
ATOM 1766 N N . SER A 1 215 ? 27.806 22.614 -2.604 1.00 97.06 215 SER A N 1
ATOM 1767 C CA . SER A 1 215 ? 29.203 22.311 -2.944 1.00 97.06 215 SER A CA 1
ATOM 1768 C C . SER A 1 215 ? 30.194 23.304 -2.338 1.00 97.06 215 SER A C 1
ATOM 1770 O O . SER A 1 215 ? 29.871 24.443 -1.993 1.00 97.06 215 SER A O 1
ATOM 1772 N N . HIS A 1 216 ? 31.449 22.864 -2.237 1.00 96.56 216 HIS A N 1
ATOM 1773 C CA . HIS A 1 216 ? 32.586 23.707 -1.880 1.00 96.56 216 HIS A CA 1
ATOM 1774 C C . HIS A 1 216 ? 32.873 24.811 -2.918 1.00 96.56 216 HIS A C 1
ATOM 1776 O O . HIS A 1 216 ? 33.645 25.730 -2.647 1.00 96.56 216 HIS A O 1
ATOM 1782 N N . ASP A 1 217 ? 32.235 24.769 -4.094 1.00 97.00 217 ASP A N 1
ATOM 1783 C CA . ASP A 1 217 ? 32.246 25.867 -5.070 1.00 97.00 217 ASP A CA 1
ATOM 1784 C C . ASP A 1 217 ? 31.436 27.101 -4.621 1.00 97.00 217 ASP A C 1
ATOM 1786 O O . ASP A 1 217 ? 31.416 28.112 -5.324 1.00 97.00 217 ASP A O 1
ATOM 1790 N N . LYS A 1 218 ? 30.845 27.042 -3.415 1.00 94.25 218 LYS A N 1
ATOM 1791 C CA . LYS A 1 218 ? 30.022 28.080 -2.775 1.00 94.25 218 LYS A CA 1
ATOM 1792 C C . LYS A 1 218 ? 28.667 28.288 -3.453 1.00 94.25 218 LYS A C 1
ATOM 1794 O O . LYS A 1 218 ? 28.047 29.333 -3.257 1.00 94.25 218 LYS A O 1
ATOM 1799 N N . VAL A 1 219 ? 28.198 27.308 -4.222 1.00 95.12 219 VAL A N 1
ATOM 1800 C CA . VAL A 1 219 ? 26.898 27.338 -4.891 1.00 95.12 219 VAL A CA 1
ATOM 1801 C C . VAL A 1 219 ? 26.013 26.210 -4.367 1.00 95.12 219 VAL A C 1
ATOM 1803 O O . VAL A 1 219 ? 26.471 25.100 -4.088 1.00 95.12 219 VAL A O 1
ATOM 1806 N N . VAL A 1 220 ? 24.717 26.507 -4.262 1.00 94.81 220 VAL A N 1
ATOM 1807 C CA . VAL A 1 220 ? 23.657 25.507 -4.114 1.00 94.81 220 VAL A CA 1
ATOM 1808 C C . VAL A 1 220 ? 22.947 25.380 -5.456 1.00 94.81 220 VAL A C 1
ATOM 1810 O O . VAL A 1 220 ? 22.589 26.391 -6.062 1.00 94.81 220 VAL A O 1
ATOM 1813 N N . ARG A 1 221 ? 22.774 24.152 -5.942 1.00 92.31 221 ARG A N 1
ATOM 1814 C CA . ARG A 1 221 ? 22.049 23.853 -7.183 1.00 92.31 221 ARG A CA 1
ATOM 1815 C C . ARG A 1 221 ? 20.783 23.071 -6.875 1.00 92.31 221 ARG A C 1
ATOM 1817 O O . ARG A 1 221 ? 20.762 22.295 -5.927 1.00 92.31 221 ARG A O 1
ATOM 1824 N N . VAL A 1 222 ? 19.761 23.297 -7.691 1.00 93.25 222 VAL A N 1
ATOM 1825 C CA . VAL A 1 222 ? 18.483 22.584 -7.647 1.00 93.25 222 VAL A CA 1
ATOM 1826 C C . VAL A 1 222 ? 18.301 21.888 -8.992 1.00 93.25 222 VAL A C 1
ATOM 1828 O O . VAL A 1 222 ? 18.564 22.501 -10.029 1.00 93.25 222 VAL A O 1
ATOM 1831 N N . TRP A 1 223 ? 17.905 20.622 -8.957 1.00 92.31 223 TRP A N 1
ATOM 1832 C CA . TRP A 1 223 ? 17.755 19.733 -10.108 1.00 92.31 223 TRP A CA 1
ATOM 1833 C C . TRP A 1 223 ? 16.328 19.185 -10.153 1.00 92.31 223 TRP A C 1
ATOM 1835 O O . TRP A 1 223 ? 15.777 18.887 -9.089 1.00 92.31 223 TRP A O 1
ATOM 1845 N N . ASP A 1 224 ? 15.766 19.075 -11.356 1.00 86.94 224 ASP A N 1
ATOM 1846 C CA . ASP A 1 224 ? 14.462 18.475 -11.664 1.00 86.94 224 ASP A CA 1
ATOM 1847 C C . ASP A 1 224 ? 14.559 16.990 -12.069 1.00 86.94 224 ASP A C 1
ATOM 1849 O O . ASP A 1 224 ? 15.659 16.529 -12.465 1.00 86.94 224 ASP A O 1
#

Organism: Reticulomyxa filosa (NCBI:txid46433)

Solvent-accessible surface area (backbone atoms only — not comparable to full-atom values): 12667 Å² total; per-residue (Å²): 115,41,71,42,93,49,39,93,52,67,41,86,52,68,39,50,80,88,50,44,64,57,52,52,63,78,38,43,68,60,53,51,53,31,47,51,50,52,51,52,51,51,54,51,54,53,49,51,53,53,51,50,52,52,50,55,52,52,52,52,53,52,52,52,52,54,51,54,53,49,52,53,51,54,53,52,51,50,53,52,50,52,54,51,54,49,52,52,50,53,53,53,50,51,52,52,51,53,51,50,52,53,50,52,54,54,54,57,58,72,73,51,95,52,83,66,67,58,54,51,53,54,50,53,52,50,54,50,51,50,52,51,50,55,54,49,51,52,53,50,52,52,52,54,52,53,50,53,53,52,51,53,52,52,54,50,53,54,49,54,53,47,52,53,50,51,53,49,50,54,53,52,50,56,54,48,50,54,56,53,59,73,66,66,67,91,83,80,82,91,81,81,75,88,41,62,73,78,45,76,52,73,48,77,59,92,96,39,64,34,41,38,38,35,27,76,65,77,48,75,48,78,43,121

Sequence (224 aa):
MVKCWFESFGCNHKCLKSAINDHLTSNMKLHFDLVIKSFNTLQQTIRQYQEEIRKLSLENETFKVELQLKVKKDEEITHLKQQLDQYQKDNLQLISAQACYIFISIFTKNNNNNNNDQQKTTFIEIEKLKKDIESKDNEIQTIKQEIQSKQKQIIQQMNENKEEQTQNIINTSATLDFQLVSSFKLNNTLTGHTNYVLSIDYSTFDDCQFICSGSHDKVVRVWD